Protein AF-M7ZDX4-F1 (afdb_monomer)

pLDDT: mean 80.33, std 18.45, range [33.75, 98.56]

Secondary structure (DSSP, 8-state):
------------HHHHHHHHHHHH---TTB--EEEEEEETTTTEEEEEEPPPSEEHHHHHHHIIIII--PPPHHHHHHHHHHHHHHHHHHHHTTEE-----GGGEEE--SSTTTT-EEE--GGG-EETTPPPPPTTSS------TT--HHHHTT-S---THHHHHHHHHHHHHHHHSS-TT----SSS---HHHHHHHHHHHHHH-HHHHTT--TTSHHHHHHHHHT-SSTTTSPPHHHHHT--

Organism: Triticum urartu (NCBI:txid4572)

Mean predicted aligned error: 9.21 Å

Nearest PDB structures (foldseek):
  5hbj-assembly1_A  TM=8.308E-01  e=1.840E-19  Homo sapiens
  5bnj-assembly1_A  TM=7.826E-01  e=2.170E-19  Homo sapiens
  5hbe-assembly1_A  TM=8.058E-01  e=5.239E-19  Homo sapiens
  7ozy-assembly1_AAA  TM=7.218E-01  e=2.093E-12  Homo sapiens
  8u1f-assembly1_B  TM=7.077E-01  e=4.622E-10  Homo sapiens

Foldseek 3Di:
DDDPPDDPPPQPPVVVVVVVVLCVDDDQQAWHFPDWDADPVVRDIDTDTDDFPFWQLVVLCCCVPPVVHADPPVLLVVLLLLVLVSLVSCQVVQKAQQDDDRRQWGAHPDDPSHRRTHGHDSVVIDRQDDWDDDPPDPPDQDPCLLAALCVLVPPRHDGSLRVLSSSLQSSLCSQQSDRQQDFPPPPDRDRSVRSVVSVVVCVVVPSCVSSVHDCPDQSNVLSVLSNDNPSVSRDHSVRSSVGD

Radius of gyration: 19.81 Å; Cα contacts (8 Å, |Δi|>4): 328; chains: 1; bounding box: 51×42×69 Å

Solvent-accessible surface area (backbone atoms only — not comparable to full-atom values): 14313 Å² total; per-residue (Å²): 136,82,83,88,83,82,77,85,75,80,70,56,70,68,57,56,53,50,53,54,53,42,67,73,49,83,52,90,24,34,62,47,64,74,46,79,48,73,43,79,90,81,70,45,80,45,77,41,58,80,85,54,74,43,28,44,42,58,53,39,47,42,29,53,76,73,65,70,44,77,67,55,66,66,56,52,50,49,54,51,50,42,52,34,51,30,46,32,53,34,49,76,70,47,38,40,52,80,62,56,48,44,75,30,32,30,29,30,41,93,65,96,55,49,74,41,46,24,46,45,73,61,91,71,40,44,61,89,80,72,83,79,81,67,84,73,81,74,82,62,81,62,90,60,57,36,59,29,68,58,63,67,73,64,54,89,76,82,61,64,37,43,43,31,25,12,50,28,33,48,52,42,16,57,61,56,55,43,69,68,35,66,53,79,82,73,90,56,73,79,50,62,67,46,32,49,52,48,52,57,48,37,71,75,70,38,62,43,69,72,54,71,42,58,82,88,34,51,72,40,50,56,40,51,36,22,59,37,84,55,60,89,73,24,44,49,46,64,60,57,72,73,56,112

Sequence (244 aa):
MGDGRGGGSNRPAWLQQYELLLREINHENVVKLVNVHINHADMSLYLAFDYAEHDLYEVIRHHREKLNLSINQYTVKSLLWQLLNGLNYLHSNWIIHRDLKPSNILVMGEGEEHGIIKIADFGLARIYQAPLKPLSDNGVVVTIWYRAPELLLGAKHYTSAVDMWAVGCIFAELLTLKPLFQGVEAKATPNPFQVWAVALSYENTGLHTIVHLPQKGPAFDLLSRMLEYDPRKRITAAQALEHE

Structure (mmCIF, N/CA/C/O backbone):
data_AF-M7ZDX4-F1
#
_entry.id   AF-M7ZDX4-F1
#
loop_
_atom_site.group_PDB
_atom_site.id
_atom_site.type_symbol
_atom_site.label_atom_id
_atom_site.label_alt_id
_atom_site.label_comp_id
_atom_site.label_asym_id
_atom_site.label_entity_id
_atom_site.label_seq_id
_atom_site.pdbx_PDB_ins_code
_atom_site.Cartn_x
_atom_site.Cartn_y
_atom_site.Cartn_z
_atom_site.occupancy
_atom_site.B_iso_or_equiv
_atom_site.auth_seq_id
_atom_site.auth_comp_id
_atom_site.auth_asym_id
_atom_site.auth_atom_id
_atom_site.pdbx_PDB_model_num
ATOM 1 N N . MET A 1 1 ? 32.361 -11.178 -48.426 1.00 38.19 1 MET A N 1
ATOM 2 C CA . MET A 1 1 ? 31.813 -10.198 -47.466 1.00 38.19 1 MET A CA 1
ATOM 3 C C . MET A 1 1 ? 30.541 -10.808 -46.912 1.00 38.19 1 MET A C 1
ATOM 5 O O . MET A 1 1 ? 29.558 -10.878 -47.632 1.00 38.19 1 MET A O 1
ATOM 9 N N . GLY A 1 2 ? 30.637 -11.429 -45.734 1.00 34.88 2 GLY A N 1
ATOM 10 C CA . GLY A 1 2 ? 29.524 -12.140 -45.107 1.00 34.88 2 GLY A CA 1
ATOM 11 C C . GLY A 1 2 ? 28.597 -11.159 -44.401 1.00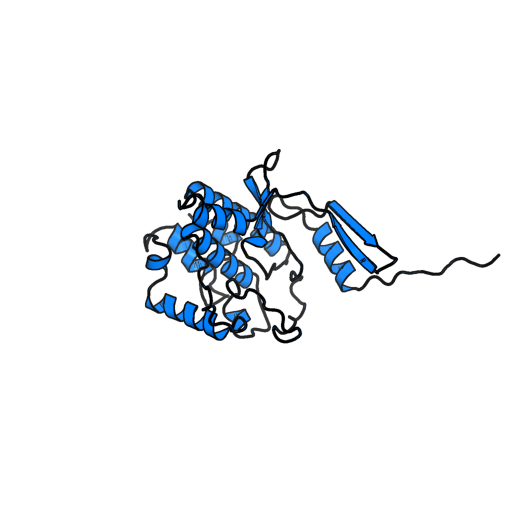 34.88 2 GLY A C 1
ATOM 12 O O . GLY A 1 2 ? 29.059 -10.328 -43.623 1.00 34.88 2 GLY A O 1
ATOM 13 N N . ASP A 1 3 ? 27.315 -11.260 -44.725 1.00 39.69 3 ASP A N 1
ATOM 14 C CA . ASP A 1 3 ? 26.209 -10.480 -44.182 1.00 39.69 3 ASP A CA 1
ATOM 15 C C . ASP A 1 3 ? 26.044 -10.767 -42.676 1.00 39.69 3 ASP A C 1
ATOM 17 O O . ASP A 1 3 ? 25.709 -11.879 -42.268 1.00 39.69 3 ASP A O 1
ATOM 21 N N . GLY A 1 4 ? 26.305 -9.766 -41.836 1.00 36.97 4 GLY A N 1
ATOM 22 C CA . GLY A 1 4 ? 26.198 -9.837 -40.376 1.00 36.97 4 GLY A CA 1
ATOM 23 C C . GLY A 1 4 ? 24.780 -9.578 -39.871 1.00 36.97 4 GLY A C 1
ATOM 24 O O . GLY A 1 4 ? 24.576 -8.694 -39.044 1.00 36.97 4 GLY A O 1
ATOM 25 N N . ARG A 1 5 ? 23.785 -10.325 -40.365 1.00 45.56 5 ARG A N 1
ATOM 26 C CA . ARG A 1 5 ? 22.441 -10.360 -39.766 1.00 45.56 5 ARG A CA 1
ATOM 27 C C . ARG A 1 5 ? 22.301 -11.621 -38.924 1.00 45.56 5 ARG A C 1
ATOM 29 O O . ARG A 1 5 ? 21.915 -12.670 -39.425 1.00 45.56 5 ARG A O 1
ATOM 36 N N . GLY A 1 6 ? 22.604 -11.518 -37.637 1.00 37.72 6 GLY A N 1
ATOM 37 C CA . GLY A 1 6 ? 22.405 -12.615 -36.697 1.00 37.72 6 GLY A CA 1
ATOM 38 C C . GLY A 1 6 ? 22.363 -12.105 -35.268 1.00 37.72 6 GLY A C 1
ATOM 39 O O . GLY A 1 6 ? 23.386 -11.694 -34.738 1.00 37.72 6 GLY A O 1
ATOM 40 N N . GLY A 1 7 ? 21.176 -12.132 -34.659 1.00 33.75 7 GLY A N 1
ATOM 41 C CA . GLY A 1 7 ? 21.008 -11.849 -33.234 1.00 33.75 7 GLY A CA 1
ATOM 42 C C . GLY A 1 7 ? 19.765 -11.041 -32.880 1.00 33.75 7 GLY A C 1
ATOM 43 O O . GLY A 1 7 ? 19.852 -10.123 -32.071 1.00 33.75 7 GLY A O 1
ATOM 44 N N . GLY A 1 8 ? 18.600 -11.355 -33.456 1.00 39.66 8 GLY A N 1
ATOM 45 C CA . GLY A 1 8 ? 17.337 -10.934 -32.850 1.00 39.66 8 GLY A CA 1
ATOM 46 C C . GLY A 1 8 ? 17.212 -11.619 -31.491 1.00 39.66 8 GLY A C 1
ATOM 47 O O . GLY A 1 8 ? 16.779 -12.766 -31.423 1.00 39.66 8 GLY A O 1
ATOM 48 N N . SER A 1 9 ? 17.669 -10.956 -30.425 1.00 50.53 9 SER A N 1
ATOM 49 C CA . SER A 1 9 ? 17.504 -11.452 -29.061 1.00 50.53 9 SER A CA 1
ATOM 50 C C . SER A 1 9 ? 16.006 -11.524 -28.778 1.00 50.53 9 SER A C 1
ATOM 52 O O . SER A 1 9 ? 15.306 -10.513 -28.688 1.00 50.53 9 SER A O 1
ATOM 54 N N . ASN A 1 10 ? 15.476 -12.744 -28.739 1.00 55.31 10 ASN A N 1
ATOM 55 C CA . ASN A 1 10 ? 14.055 -12.956 -28.537 1.00 55.31 10 ASN A CA 1
ATOM 56 C C . ASN A 1 10 ? 13.767 -12.732 -27.046 1.00 55.31 10 ASN A C 1
ATOM 58 O O . ASN A 1 10 ? 13.813 -13.662 -26.243 1.00 55.31 10 ASN A O 1
ATOM 62 N N . ARG A 1 11 ? 13.578 -11.463 -26.657 1.00 60.25 11 ARG A N 1
ATOM 63 C CA . ARG A 1 11 ? 13.231 -11.072 -25.285 1.00 60.25 11 ARG A CA 1
ATOM 64 C C . ARG A 1 11 ? 11.987 -11.862 -24.854 1.00 60.25 11 ARG A C 1
ATOM 66 O O . ARG A 1 11 ? 10.980 -11.781 -25.563 1.00 60.25 11 ARG A O 1
ATOM 73 N N . PRO A 1 12 ? 12.011 -12.586 -23.721 1.00 62.91 12 PRO A N 1
ATOM 74 C CA . PRO A 1 12 ? 10.833 -13.263 -23.190 1.00 62.91 12 PRO A CA 1
ATOM 75 C C . PRO A 1 12 ? 9.615 -12.331 -23.156 1.00 62.91 12 PRO A C 1
ATOM 77 O O . PRO A 1 12 ? 9.717 -11.196 -22.694 1.00 62.91 12 PRO A O 1
ATOM 80 N N . ALA A 1 13 ? 8.459 -12.797 -23.633 1.00 63.72 13 ALA A N 1
ATOM 81 C CA . ALA A 1 13 ? 7.262 -11.958 -23.775 1.00 63.72 13 ALA A CA 1
ATOM 82 C C . ALA A 1 13 ? 6.835 -11.286 -22.454 1.00 63.72 13 ALA A C 1
ATOM 84 O O . ALA A 1 13 ? 6.384 -10.143 -22.450 1.00 63.72 13 ALA A O 1
ATOM 85 N N . TRP A 1 14 ? 7.050 -11.966 -21.322 1.00 63.72 14 TRP A N 1
ATOM 86 C CA . TRP A 1 14 ? 6.759 -11.423 -19.996 1.00 63.72 14 TRP A CA 1
ATOM 87 C C . TRP A 1 14 ? 7.658 -10.233 -19.620 1.00 63.72 14 TRP A C 1
ATOM 89 O O . TRP A 1 14 ? 7.181 -9.318 -18.957 1.00 63.72 14 TRP A O 1
ATOM 99 N N . LEU A 1 15 ? 8.921 -10.213 -20.070 1.00 64.69 15 LEU A N 1
ATOM 100 C CA . LEU A 1 15 ? 9.849 -9.100 -19.838 1.00 64.69 15 LEU A CA 1
ATOM 101 C C . LEU A 1 15 ? 9.434 -7.863 -20.629 1.00 64.69 15 LEU A C 1
ATOM 103 O O . LEU A 1 15 ? 9.420 -6.767 -20.081 1.00 64.69 15 LEU A O 1
ATOM 107 N N . GLN A 1 16 ? 9.041 -8.048 -21.892 1.00 63.88 16 GLN A N 1
ATOM 108 C CA . GLN A 1 16 ? 8.554 -6.947 -22.728 1.00 63.88 16 GLN A CA 1
ATOM 109 C C . GLN A 1 16 ? 7.277 -6.336 -22.141 1.00 63.88 16 GLN A C 1
ATOM 111 O O . GLN A 1 16 ? 7.150 -5.119 -22.065 1.00 63.88 16 GLN A O 1
ATOM 116 N N . GLN A 1 17 ? 6.346 -7.174 -21.679 1.00 65.31 17 GLN A N 1
ATOM 117 C CA . GLN A 1 17 ? 5.101 -6.700 -21.078 1.00 65.31 17 GLN A CA 1
ATOM 118 C C . GLN A 1 17 ? 5.339 -5.952 -19.758 1.00 65.31 17 GLN A C 1
ATOM 120 O O . GLN A 1 17 ? 4.659 -4.966 -19.487 1.00 65.31 17 GLN A O 1
ATOM 125 N N . TYR A 1 18 ? 6.304 -6.401 -18.953 1.00 67.44 18 TYR A N 1
ATOM 126 C CA . TYR A 1 18 ? 6.670 -5.747 -17.700 1.00 67.44 18 TYR A CA 1
ATOM 127 C C . TYR A 1 18 ? 7.354 -4.390 -17.925 1.00 67.44 18 TYR A C 1
ATOM 129 O O . TYR A 1 18 ? 6.988 -3.403 -17.294 1.00 67.44 18 TYR A O 1
ATOM 137 N N . GLU A 1 19 ? 8.289 -4.320 -18.878 1.00 68.38 19 GLU A N 1
ATOM 138 C CA . GLU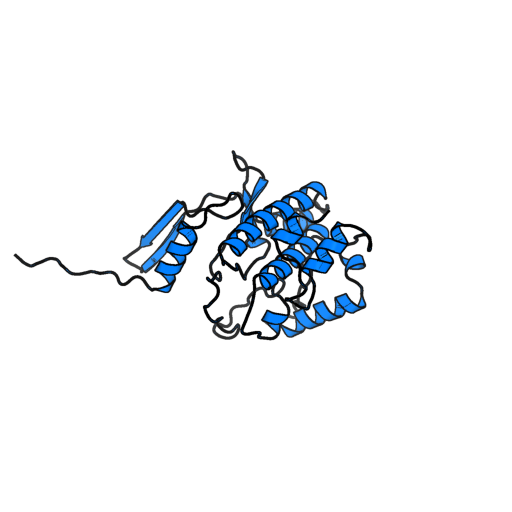 A 1 19 ? 8.941 -3.074 -19.299 1.00 68.38 19 GLU A CA 1
ATOM 139 C C . GLU A 1 19 ? 7.922 -2.052 -19.828 1.00 68.38 19 GLU A C 1
ATOM 141 O O . GLU A 1 19 ? 7.965 -0.888 -19.437 1.00 68.38 19 GLU A O 1
ATOM 146 N N . LEU A 1 20 ? 6.988 -2.482 -20.684 1.00 67.50 20 LEU A N 1
ATOM 147 C CA . LEU A 1 20 ? 5.946 -1.606 -21.230 1.00 67.50 20 LEU A CA 1
ATOM 148 C C . LEU A 1 20 ? 5.007 -1.086 -20.138 1.00 67.50 20 LEU A C 1
ATOM 150 O O . LEU A 1 20 ? 4.717 0.103 -20.117 1.00 67.50 20 LEU A O 1
ATOM 154 N N . LEU A 1 21 ? 4.584 -1.944 -19.204 1.00 72.12 21 LEU A N 1
ATOM 155 C CA . LEU A 1 21 ? 3.742 -1.529 -18.080 1.00 72.12 21 LEU A CA 1
ATOM 156 C C . LEU A 1 21 ? 4.417 -0.419 -17.264 1.00 72.12 21 LEU A C 1
ATOM 158 O O . LEU A 1 21 ? 3.812 0.616 -17.011 1.00 72.12 21 LEU A O 1
ATOM 162 N N . LEU A 1 22 ? 5.677 -0.625 -16.879 1.00 72.75 22 LEU A N 1
ATOM 163 C CA . LEU A 1 22 ? 6.411 0.321 -16.040 1.00 72.75 22 LEU A CA 1
ATOM 164 C C . LEU A 1 22 ? 6.765 1.632 -16.755 1.00 72.75 22 LEU A C 1
ATOM 166 O O . LEU A 1 22 ? 6.973 2.638 -16.085 1.00 72.75 22 LEU A O 1
ATOM 170 N N . ARG A 1 23 ? 6.843 1.639 -18.091 1.00 75.56 23 ARG A N 1
ATOM 171 C CA . ARG A 1 23 ? 7.096 2.858 -18.877 1.00 75.56 23 ARG A CA 1
ATOM 172 C C . ARG A 1 23 ? 5.876 3.763 -19.020 1.00 75.56 23 ARG A C 1
ATOM 174 O O . ARG A 1 23 ? 6.049 4.971 -19.133 1.00 75.56 23 ARG A O 1
ATOM 181 N N . GLU A 1 24 ? 4.677 3.192 -19.027 1.00 79.44 24 GLU A N 1
ATOM 182 C CA . GLU A 1 24 ? 3.423 3.946 -19.171 1.00 79.44 24 GLU A CA 1
ATOM 183 C C . GLU A 1 24 ? 2.910 4.498 -17.826 1.00 79.44 24 GLU A C 1
ATOM 185 O O . GLU A 1 24 ? 2.087 5.412 -17.792 1.00 79.44 24 GLU A O 1
ATOM 190 N N . ILE A 1 25 ? 3.409 3.968 -16.705 1.00 85.62 25 ILE A N 1
ATOM 191 C CA . ILE A 1 25 ? 3.077 4.436 -15.357 1.00 85.62 25 ILE A CA 1
ATOM 192 C C . ILE A 1 25 ? 3.848 5.722 -15.045 1.00 85.62 25 ILE A C 1
ATOM 194 O O . ILE A 1 25 ? 5.078 5.753 -15.045 1.00 85.62 25 ILE A O 1
ATOM 198 N N . ASN A 1 26 ? 3.117 6.780 -14.703 1.00 90.88 26 ASN A N 1
ATOM 199 C CA . ASN A 1 26 ? 3.687 8.041 -14.243 1.00 90.88 26 ASN A CA 1
ATOM 200 C C . ASN A 1 26 ? 2.750 8.708 -13.230 1.00 90.88 26 ASN A C 1
ATOM 202 O O . ASN A 1 26 ? 1.739 9.302 -13.605 1.00 90.88 26 ASN A O 1
ATOM 206 N N . HIS A 1 27 ? 3.090 8.595 -11.948 1.00 95.69 27 HIS A N 1
ATOM 207 C CA . HIS A 1 27 ? 2.320 9.150 -10.839 1.00 95.69 27 HIS A CA 1
ATOM 208 C C . HIS A 1 27 ? 3.237 9.400 -9.635 1.00 95.69 27 HIS A C 1
ATOM 210 O O . HIS A 1 27 ? 4.156 8.620 -9.404 1.00 95.69 27 HIS A O 1
ATOM 216 N N . GLU A 1 28 ? 2.983 10.448 -8.846 1.00 96.44 28 GLU A N 1
ATOM 217 C CA . GLU A 1 28 ? 3.837 10.829 -7.704 1.00 96.44 28 GLU A CA 1
ATOM 218 C C . GLU A 1 28 ? 3.989 9.695 -6.673 1.00 96.44 28 GLU A C 1
ATOM 220 O O . GLU A 1 28 ? 5.090 9.434 -6.185 1.00 96.44 28 GLU A O 1
ATOM 225 N N . ASN A 1 29 ? 2.893 8.963 -6.426 1.00 97.75 29 ASN A N 1
ATOM 226 C CA . ASN A 1 29 ? 2.828 7.861 -5.463 1.00 97.75 29 ASN A CA 1
ATOM 227 C C . ASN A 1 29 ? 3.088 6.466 -6.050 1.00 97.75 29 ASN A C 1
ATOM 229 O O . ASN A 1 29 ? 2.719 5.459 -5.445 1.00 97.75 29 ASN A O 1
ATOM 233 N N . VAL A 1 30 ? 3.693 6.373 -7.233 1.00 95.62 30 VAL A N 1
ATOM 234 C CA . VAL A 1 30 ? 4.075 5.095 -7.847 1.00 95.62 30 VAL A CA 1
ATOM 235 C C . VAL A 1 30 ? 5.529 5.173 -8.301 1.00 95.62 30 VAL A C 1
ATOM 237 O O . VAL A 1 30 ? 5.958 6.206 -8.809 1.00 95.62 30 VAL A O 1
ATOM 240 N N . VAL A 1 31 ? 6.310 4.103 -8.109 1.00 92.69 31 VAL A N 1
ATOM 241 C CA . VAL A 1 31 ?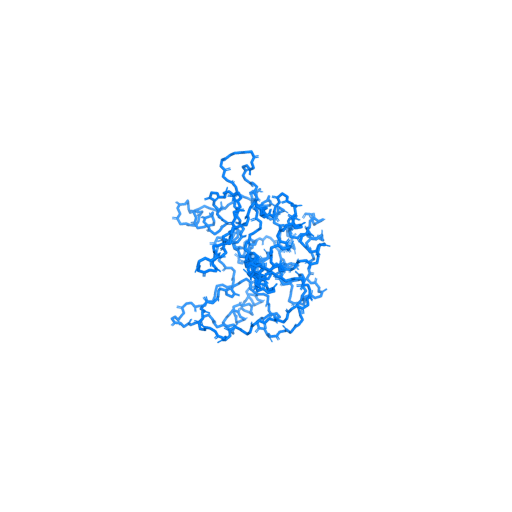 7.714 4.114 -8.548 1.00 92.69 31 VAL A CA 1
ATOM 242 C C . VAL A 1 31 ? 7.819 4.342 -10.051 1.00 92.69 31 VAL A C 1
ATOM 244 O O . VAL A 1 31 ? 7.102 3.735 -10.848 1.00 92.69 31 VAL A O 1
ATOM 247 N N . LYS A 1 32 ? 8.753 5.210 -10.435 1.00 89.38 32 LYS A N 1
ATOM 248 C CA . LYS A 1 32 ? 9.021 5.544 -11.826 1.00 89.38 32 LYS A CA 1
ATOM 249 C C . LYS A 1 32 ? 10.246 4.788 -12.309 1.00 89.38 32 LYS A C 1
ATOM 251 O O . LYS A 1 32 ? 11.320 4.883 -11.719 1.00 89.38 32 LYS A O 1
ATOM 256 N N . LEU A 1 33 ? 10.088 4.039 -13.394 1.00 88.19 33 LEU A N 1
ATOM 257 C CA . LEU A 1 33 ? 11.211 3.369 -14.032 1.00 88.19 33 LEU A CA 1
ATOM 258 C C . LEU A 1 33 ? 12.083 4.406 -14.747 1.00 88.19 33 LEU A C 1
ATOM 260 O O . LEU A 1 33 ? 11.652 5.029 -15.716 1.00 88.19 33 LEU A O 1
ATOM 264 N N . VAL A 1 34 ? 13.316 4.567 -14.278 1.00 88.31 34 VAL A N 1
ATOM 265 C CA . VAL A 1 34 ? 14.295 5.498 -14.853 1.00 88.31 34 VAL A CA 1
ATOM 266 C C . VAL A 1 34 ? 15.008 4.853 -16.035 1.00 88.31 34 VAL A C 1
ATOM 268 O O . VAL A 1 34 ? 15.181 5.476 -17.081 1.00 88.31 34 VAL A O 1
ATOM 271 N N . ASN A 1 35 ? 15.434 3.597 -15.885 1.00 85.81 35 ASN A N 1
ATOM 272 C CA . ASN A 1 35 ? 16.175 2.897 -16.928 1.00 85.81 35 ASN A CA 1
ATOM 273 C C . ASN A 1 35 ? 16.013 1.375 -16.836 1.00 85.81 35 ASN A C 1
ATOM 275 O O . ASN A 1 35 ? 15.742 0.823 -15.770 1.00 85.81 35 ASN A O 1
ATOM 279 N N . VAL A 1 36 ? 16.226 0.695 -17.961 1.00 84.81 36 VAL A N 1
ATOM 280 C CA . VAL A 1 36 ? 16.239 -0.765 -18.066 1.00 84.81 36 VAL A CA 1
ATOM 281 C C . VAL A 1 36 ? 17.536 -1.185 -18.732 1.00 84.81 36 VAL A C 1
ATOM 283 O O . VAL A 1 36 ? 17.856 -0.723 -19.826 1.00 84.81 36 VAL A O 1
ATOM 286 N N . HIS A 1 37 ? 18.266 -2.090 -18.094 1.00 84.00 37 HIS A N 1
ATOM 287 C CA . HIS A 1 37 ? 19.475 -2.672 -18.654 1.00 84.00 37 HIS A CA 1
ATOM 288 C C . HIS A 1 37 ? 19.336 -4.190 -18.726 1.00 84.00 37 HIS A C 1
ATOM 290 O O . HIS A 1 37 ? 18.931 -4.836 -17.762 1.00 84.00 37 HIS A O 1
ATOM 296 N N . ILE A 1 38 ? 19.667 -4.761 -19.881 1.00 82.31 38 ILE A N 1
ATOM 297 C CA . ILE A 1 38 ? 19.671 -6.207 -20.090 1.00 82.31 38 ILE A CA 1
ATOM 298 C C . ILE A 1 38 ? 21.119 -6.624 -20.295 1.00 82.31 38 ILE A C 1
ATOM 300 O O . ILE A 1 38 ? 21.757 -6.209 -21.264 1.00 82.31 38 ILE A O 1
ATOM 304 N N . ASN A 1 39 ? 21.626 -7.461 -19.397 1.00 83.81 39 ASN A N 1
ATOM 305 C CA . ASN A 1 39 ? 22.912 -8.099 -19.599 1.00 83.81 39 ASN A CA 1
ATOM 306 C C . ASN A 1 39 ? 22.715 -9.297 -20.533 1.00 83.81 39 ASN A C 1
ATOM 308 O O . ASN A 1 39 ? 22.112 -10.303 -20.175 1.00 83.81 39 ASN A O 1
ATOM 312 N N . HIS A 1 40 ? 23.206 -9.188 -21.765 1.00 82.06 40 HIS A N 1
ATOM 313 C CA . HIS A 1 40 ? 23.059 -10.245 -22.767 1.00 82.06 40 HIS A CA 1
ATOM 314 C C . HIS A 1 40 ? 23.958 -11.464 -22.519 1.00 82.06 40 HIS A C 1
ATOM 316 O O . HIS A 1 40 ? 23.737 -12.501 -23.141 1.00 82.06 40 HIS A O 1
ATOM 322 N N . ALA A 1 41 ? 24.961 -11.360 -21.640 1.00 85.69 41 ALA A N 1
ATOM 323 C CA . ALA A 1 41 ? 25.867 -12.468 -21.348 1.00 85.69 41 ALA A CA 1
ATOM 324 C C . ALA A 1 41 ? 25.208 -13.549 -20.476 1.00 85.69 41 ALA A C 1
ATOM 326 O O . ALA A 1 41 ? 25.445 -14.736 -20.684 1.00 85.69 41 ALA A O 1
ATOM 327 N N . ASP A 1 42 ? 24.368 -13.143 -19.525 1.00 85.88 42 ASP A N 1
ATOM 328 C CA . ASP A 1 42 ? 23.666 -14.021 -18.580 1.00 85.88 42 ASP A CA 1
ATOM 329 C C . ASP A 1 42 ? 22.131 -13.895 -18.666 1.00 85.88 42 ASP A C 1
ATOM 331 O O . ASP A 1 42 ? 21.411 -14.589 -17.952 1.00 85.88 42 ASP A O 1
ATOM 335 N N . MET A 1 43 ? 21.628 -13.042 -19.567 1.00 78.00 43 MET A N 1
ATOM 336 C CA . MET A 1 43 ? 20.210 -12.704 -19.735 1.00 78.00 43 MET A CA 1
ATOM 337 C C . MET A 1 43 ? 19.563 -12.090 -18.478 1.00 78.00 43 MET A C 1
ATOM 339 O O . MET A 1 43 ? 18.345 -12.188 -18.303 1.00 78.00 43 MET A O 1
ATOM 343 N N . SER A 1 44 ? 20.350 -11.421 -17.628 1.00 77.56 44 SER A N 1
ATOM 344 C CA . SER A 1 44 ? 19.863 -10.719 -16.434 1.00 77.56 44 SER A CA 1
ATOM 345 C C . SER A 1 44 ? 19.194 -9.382 -16.779 1.00 77.56 44 SER A C 1
ATOM 347 O O . SER A 1 44 ? 19.687 -8.612 -17.608 1.00 77.56 44 SER A O 1
ATOM 349 N N . LEU A 1 45 ? 18.074 -9.083 -16.110 1.00 76.00 45 LEU A N 1
ATOM 350 C CA . LEU A 1 45 ? 17.355 -7.808 -16.201 1.00 76.00 45 LEU A CA 1
ATOM 351 C C . LEU A 1 45 ? 17.671 -6.936 -14.984 1.00 76.00 45 LEU A C 1
ATOM 353 O O . LEU A 1 45 ? 17.452 -7.354 -13.849 1.00 76.00 45 LEU A O 1
ATOM 357 N N . TYR A 1 46 ? 18.079 -5.699 -15.236 1.00 82.62 46 TYR A N 1
ATOM 358 C CA . TYR A 1 46 ? 18.282 -4.669 -14.227 1.00 82.62 46 TYR A CA 1
ATOM 359 C C . TYR A 1 46 ? 17.323 -3.511 -14.476 1.00 82.62 46 TYR A C 1
ATOM 361 O O . TYR A 1 46 ? 17.175 -3.035 -15.604 1.00 82.62 46 TYR A O 1
ATOM 369 N N . LEU A 1 47 ? 16.679 -3.056 -13.409 1.00 84.56 47 LEU A N 1
ATOM 370 C CA . LEU A 1 47 ? 15.713 -1.967 -13.427 1.00 84.56 47 LEU A CA 1
ATOM 371 C C . LEU A 1 47 ? 16.226 -0.878 -12.496 1.00 84.56 47 LEU A C 1
ATOM 373 O O . LEU A 1 47 ? 16.531 -1.155 -11.337 1.00 84.56 47 LEU A O 1
ATOM 377 N N . ALA A 1 48 ? 16.348 0.336 -13.016 1.00 88.81 48 ALA A N 1
ATOM 378 C CA . ALA A 1 48 ? 16.760 1.495 -12.244 1.00 88.81 48 ALA A CA 1
ATOM 379 C C . ALA A 1 48 ? 15.528 2.325 -11.878 1.00 88.81 48 ALA A C 1
ATOM 381 O O . ALA A 1 48 ? 14.735 2.679 -12.752 1.00 88.81 48 ALA A O 1
ATOM 382 N N . PHE A 1 49 ? 15.409 2.644 -10.595 1.00 89.88 49 PHE A N 1
ATOM 383 C CA . PHE A 1 49 ? 14.376 3.494 -10.010 1.00 89.88 49 PHE A CA 1
ATOM 384 C C . PHE A 1 49 ? 15.049 4.565 -9.152 1.00 89.88 49 PHE A C 1
ATOM 386 O O . PHE A 1 49 ? 16.229 4.431 -8.811 1.00 89.88 49 PHE A O 1
ATOM 393 N N . ASP A 1 50 ? 14.293 5.591 -8.776 1.00 90.19 50 ASP A N 1
ATOM 394 C CA . ASP A 1 50 ? 14.728 6.527 -7.744 1.00 90.19 50 ASP A CA 1
ATOM 395 C C . ASP A 1 50 ? 14.888 5.805 -6.398 1.00 90.19 50 ASP A C 1
ATOM 397 O O . ASP A 1 50 ? 14.145 4.874 -6.073 1.00 90.19 50 ASP A O 1
ATOM 401 N N . TYR A 1 51 ? 15.898 6.213 -5.630 1.00 91.75 51 TYR A N 1
ATOM 402 C CA . TYR A 1 51 ? 16.210 5.599 -4.345 1.00 91.75 51 TYR A CA 1
ATOM 403 C C . TYR A 1 51 ? 15.231 6.072 -3.268 1.00 91.75 51 TYR A C 1
ATOM 405 O O . TYR A 1 51 ? 15.113 7.270 -3.017 1.00 91.75 51 TYR A O 1
ATOM 413 N N . ALA A 1 52 ? 14.579 5.123 -2.600 1.00 94.44 52 ALA A N 1
ATOM 414 C CA . ALA A 1 52 ? 13.829 5.370 -1.379 1.00 94.44 52 ALA A CA 1
ATOM 415 C C . ALA A 1 52 ? 14.658 4.922 -0.174 1.00 94.44 52 ALA A C 1
ATOM 417 O O . ALA A 1 52 ? 15.247 3.842 -0.193 1.00 94.44 52 ALA A O 1
ATOM 418 N N . GLU A 1 53 ? 14.705 5.753 0.865 1.00 94.19 53 GLU A N 1
ATOM 419 C CA . GLU A 1 53 ? 15.526 5.491 2.050 1.00 94.19 53 GLU A CA 1
ATOM 420 C C . GLU A 1 53 ? 14.913 4.420 2.952 1.00 94.19 53 GLU A C 1
ATOM 422 O O . GLU A 1 53 ? 15.642 3.673 3.602 1.00 94.19 53 GLU A O 1
ATOM 427 N N . HIS A 1 54 ? 13.581 4.334 2.956 1.00 96.00 54 HIS A N 1
ATOM 428 C CA . HIS A 1 54 ? 12.823 3.438 3.816 1.00 96.00 54 HIS A CA 1
ATOM 429 C C . HIS A 1 54 ? 11.658 2.789 3.069 1.00 96.00 54 HIS A C 1
ATOM 431 O O . HIS A 1 54 ? 11.244 3.225 1.993 1.00 96.00 54 HIS A O 1
ATOM 437 N N . ASP A 1 55 ? 11.062 1.785 3.702 1.00 96.69 55 ASP A N 1
ATOM 438 C CA . ASP A 1 55 ? 9.732 1.279 3.384 1.00 96.69 55 ASP A CA 1
ATOM 439 C C . ASP A 1 55 ? 8.825 1.336 4.627 1.00 96.69 55 ASP A C 1
ATOM 441 O O . ASP A 1 55 ? 9.280 1.563 5.756 1.00 96.69 55 ASP A O 1
ATOM 445 N N . LEU A 1 56 ? 7.513 1.149 4.452 1.00 96.94 56 LEU A N 1
ATOM 446 C CA . LEU A 1 56 ? 6.591 1.184 5.588 1.00 96.94 56 LEU A CA 1
ATOM 447 C C . LEU A 1 56 ? 6.845 0.061 6.598 1.00 96.94 56 LEU A C 1
ATOM 449 O O . LEU A 1 56 ? 6.530 0.243 7.775 1.00 96.94 56 LEU A O 1
ATOM 453 N N . TYR A 1 57 ? 7.407 -1.078 6.184 1.00 95.44 57 TYR A N 1
ATOM 454 C CA . TYR A 1 57 ? 7.748 -2.152 7.115 1.00 95.44 57 TYR A CA 1
ATOM 455 C C . TYR A 1 57 ? 8.828 -1.691 8.103 1.00 95.44 57 TYR A C 1
ATOM 457 O O . TYR A 1 57 ? 8.676 -1.876 9.314 1.00 95.44 57 TYR A O 1
ATOM 465 N N . GLU A 1 58 ? 9.881 -1.034 7.616 1.00 95.88 58 GLU A N 1
ATOM 466 C CA . GLU A 1 58 ? 10.933 -0.449 8.445 1.00 95.88 58 GLU A CA 1
ATOM 467 C C . GLU A 1 58 ? 10.395 0.650 9.367 1.00 95.88 58 GLU A C 1
ATOM 469 O O . GLU A 1 58 ? 10.715 0.654 10.560 1.00 95.88 58 GLU A O 1
ATOM 474 N N . VAL A 1 59 ? 9.519 1.524 8.858 1.00 96.19 59 VAL A N 1
ATOM 475 C CA . VAL A 1 59 ? 8.876 2.586 9.653 1.00 96.19 59 VAL A CA 1
ATOM 476 C C . VAL A 1 59 ? 8.043 1.995 10.797 1.00 96.19 59 VAL A C 1
ATOM 478 O O . VAL A 1 59 ? 8.215 2.380 11.959 1.00 96.19 59 VAL A O 1
ATOM 481 N N . ILE A 1 60 ? 7.178 1.018 10.505 1.00 96.50 60 ILE A N 1
ATOM 482 C CA . ILE A 1 60 ? 6.353 0.329 11.513 1.00 96.50 60 ILE A CA 1
ATOM 483 C C . ILE A 1 60 ? 7.245 -0.365 12.546 1.00 96.50 60 ILE A C 1
ATOM 485 O O . ILE A 1 60 ? 7.030 -0.239 13.757 1.00 96.50 60 ILE A O 1
ATOM 489 N N . ARG A 1 61 ? 8.282 -1.073 12.085 1.00 95.38 61 ARG A N 1
ATOM 490 C CA . ARG A 1 61 ? 9.227 -1.777 12.953 1.00 95.38 61 ARG A CA 1
ATOM 491 C C . ARG A 1 61 ? 9.973 -0.818 13.877 1.00 95.38 61 ARG A C 1
ATOM 493 O O . ARG A 1 61 ? 10.135 -1.129 15.057 1.00 95.38 61 ARG A O 1
ATOM 500 N N . HIS A 1 62 ? 10.401 0.339 13.378 1.00 95.94 62 HIS A N 1
ATOM 501 C CA . HIS A 1 62 ? 11.082 1.354 14.176 1.00 95.94 62 HIS A CA 1
ATOM 502 C C . HIS A 1 62 ? 10.186 1.871 15.311 1.00 95.94 62 HIS A C 1
ATOM 504 O O . HIS A 1 62 ? 10.594 1.881 16.475 1.00 95.94 62 HIS A O 1
ATOM 510 N N . HIS A 1 63 ? 8.932 2.208 15.002 1.00 96.38 63 HIS A N 1
ATOM 511 C CA . HIS A 1 63 ? 7.950 2.620 16.005 1.00 96.38 63 HIS A CA 1
ATOM 512 C C . HIS A 1 63 ? 7.669 1.525 17.044 1.00 96.38 63 HIS A C 1
ATOM 514 O O . HIS A 1 63 ? 7.590 1.814 18.241 1.00 96.38 63 HIS A O 1
ATOM 520 N N . ARG A 1 64 ? 7.589 0.262 16.608 1.00 94.69 64 ARG A N 1
ATOM 521 C CA . ARG A 1 64 ? 7.328 -0.894 17.477 1.00 94.69 64 ARG A CA 1
ATOM 522 C C . ARG A 1 64 ? 8.491 -1.233 18.405 1.00 94.69 64 ARG A C 1
ATOM 524 O O . ARG A 1 64 ? 8.279 -1.477 19.586 1.00 94.69 64 ARG A O 1
ATOM 531 N N . GLU A 1 65 ? 9.702 -1.326 17.862 1.00 94.62 65 GLU A N 1
ATOM 532 C CA . GLU A 1 65 ? 10.852 -1.945 18.540 1.00 94.62 65 GLU A CA 1
ATOM 533 C C . GLU A 1 65 ? 11.837 -0.928 19.119 1.00 94.62 65 GLU A C 1
ATOM 535 O O . GLU A 1 65 ? 12.556 -1.253 20.063 1.00 94.62 65 GLU A O 1
ATOM 540 N N . LYS A 1 66 ? 11.917 0.281 18.547 1.00 94.38 66 LYS A N 1
ATOM 541 C CA . LYS A 1 66 ? 12.892 1.305 18.958 1.00 94.38 66 LYS A CA 1
ATOM 542 C C . LYS A 1 66 ? 12.253 2.417 19.772 1.00 94.38 66 LYS A C 1
ATOM 544 O O . LYS A 1 66 ? 12.758 2.733 20.843 1.00 94.38 66 LYS A O 1
ATOM 549 N N . LEU A 1 67 ? 11.158 2.991 19.277 1.00 93.81 67 LEU A N 1
ATOM 550 C CA . LEU A 1 67 ? 10.482 4.100 19.958 1.00 93.81 67 LEU A CA 1
ATOM 551 C C . LEU A 1 67 ? 9.477 3.621 21.006 1.00 93.81 67 LEU A C 1
ATOM 553 O O . LEU A 1 67 ? 9.240 4.327 21.982 1.00 93.81 67 LEU A O 1
ATOM 557 N N . ASN A 1 68 ? 8.889 2.438 20.795 1.00 92.44 68 ASN A N 1
ATOM 558 C CA . ASN A 1 68 ? 7.751 1.938 21.565 1.00 92.44 68 ASN A CA 1
ATOM 559 C C . ASN A 1 68 ? 6.622 2.987 21.655 1.00 92.44 68 ASN A C 1
ATOM 561 O O . ASN A 1 68 ? 6.062 3.248 22.720 1.00 92.44 68 ASN A O 1
ATOM 565 N N . LEU A 1 69 ? 6.335 3.629 20.519 1.00 93.69 69 LEU A N 1
ATOM 566 C CA . LEU A 1 69 ? 5.392 4.738 20.401 1.00 93.69 69 LEU A CA 1
ATOM 567 C C . LEU A 1 69 ? 4.576 4.582 19.119 1.00 93.69 69 LEU A C 1
ATOM 569 O O . LEU A 1 69 ? 5.142 4.340 18.054 1.00 93.69 69 LEU A O 1
ATOM 573 N N . SER A 1 70 ? 3.259 4.770 19.205 1.00 93.62 70 SER A N 1
ATOM 574 C CA . SER A 1 70 ? 2.373 4.774 18.036 1.00 93.62 70 SER A CA 1
ATOM 575 C C . SER A 1 70 ? 2.765 5.855 17.024 1.00 93.62 70 SER A C 1
ATOM 577 O O . SER A 1 70 ? 3.261 6.922 17.389 1.00 93.62 70 SER A O 1
ATOM 579 N N . ILE A 1 71 ? 2.509 5.597 15.742 1.00 95.31 71 ILE A N 1
ATOM 580 C CA . 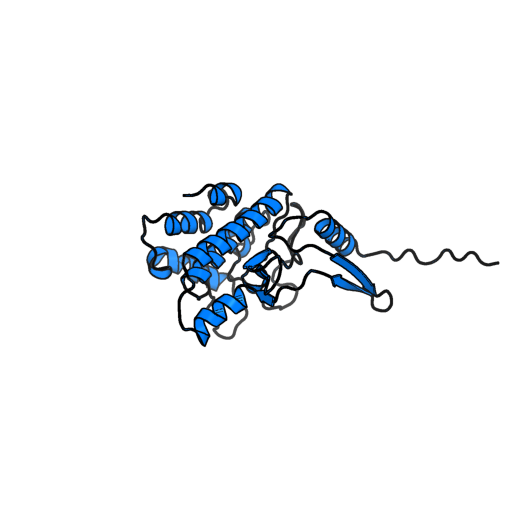ILE A 1 71 ? 2.669 6.608 14.691 1.00 95.31 71 ILE A CA 1
ATOM 581 C C . ILE A 1 71 ? 1.616 7.706 14.910 1.00 95.31 71 ILE A C 1
ATOM 583 O O . ILE A 1 71 ? 0.471 7.427 15.274 1.00 95.31 71 ILE A O 1
ATOM 587 N N . ASN A 1 72 ? 1.998 8.968 14.696 1.00 95.31 72 ASN A N 1
ATOM 588 C CA . ASN A 1 72 ? 1.069 10.094 14.774 1.00 95.31 72 ASN A CA 1
ATOM 589 C C . ASN A 1 72 ? -0.108 9.878 13.804 1.00 95.31 72 ASN A C 1
ATOM 591 O O . ASN A 1 72 ? 0.098 9.580 12.629 1.00 95.31 72 ASN A O 1
ATOM 595 N N . GLN A 1 73 ? -1.341 10.081 14.275 1.00 93.25 73 GLN A N 1
ATOM 596 C CA . GLN A 1 73 ? -2.554 9.921 13.468 1.00 93.25 73 GLN A CA 1
ATOM 597 C C . GLN A 1 73 ? -2.548 10.772 12.192 1.00 93.25 73 GLN A C 1
ATOM 599 O O . GLN A 1 73 ? -3.036 10.314 11.162 1.00 93.25 73 GLN A O 1
ATOM 604 N N . TYR A 1 74 ? -1.966 11.976 12.230 1.00 95.56 74 TYR A N 1
ATOM 605 C CA . TYR A 1 74 ? -1.808 12.804 11.032 1.00 95.56 74 TYR A CA 1
ATOM 606 C C . TYR A 1 74 ? -0.917 12.117 9.989 1.00 95.56 74 TYR A C 1
ATOM 608 O O . TYR A 1 74 ? -1.269 12.051 8.814 1.00 95.56 74 TYR A O 1
ATOM 616 N N . THR A 1 75 ? 0.204 11.544 10.432 1.00 96.44 75 THR A N 1
ATOM 617 C CA . THR A 1 75 ? 1.115 10.779 9.576 1.00 96.44 75 THR A CA 1
ATOM 618 C C . THR A 1 75 ? 0.418 9.542 9.020 1.00 96.44 75 THR A C 1
ATOM 620 O O . THR A 1 75 ? 0.465 9.330 7.816 1.00 96.44 75 THR A O 1
ATOM 623 N N . VAL A 1 76 ? -0.310 8.776 9.843 1.00 96.75 76 VAL A N 1
ATOM 624 C CA . VAL A 1 76 ? -1.093 7.622 9.361 1.00 96.75 76 VAL A CA 1
ATOM 625 C C . VAL A 1 76 ? -2.104 8.048 8.291 1.00 96.75 76 VAL A C 1
ATOM 627 O O . VAL A 1 76 ? -2.175 7.410 7.242 1.00 96.75 76 VAL A O 1
ATOM 630 N N . LYS A 1 77 ? -2.846 9.144 8.512 1.00 96.12 77 LYS A N 1
ATOM 631 C CA . LYS A 1 77 ? -3.814 9.671 7.536 1.00 96.12 77 LYS A CA 1
ATOM 632 C C . LYS A 1 77 ? -3.129 10.091 6.232 1.00 96.12 77 LYS A C 1
ATOM 634 O O . LYS A 1 77 ? -3.633 9.763 5.164 1.00 96.12 77 LYS A O 1
ATOM 639 N N . SER A 1 78 ? -1.980 10.766 6.309 1.00 97.81 78 SER A N 1
ATOM 640 C CA . SER A 1 78 ? -1.204 11.172 5.130 1.00 97.81 78 SER A CA 1
ATOM 641 C C . SER A 1 78 ? -0.685 9.968 4.337 1.00 97.81 78 SER A C 1
ATOM 643 O O . SER A 1 78 ? -0.904 9.901 3.130 1.00 97.81 78 SER A O 1
ATOM 645 N N . LEU A 1 79 ? -0.072 8.986 5.009 1.00 98.12 79 LEU A N 1
ATOM 646 C CA . LEU A 1 79 ? 0.429 7.762 4.374 1.00 98.12 79 LEU A CA 1
ATOM 647 C C . LEU A 1 79 ? -0.704 6.987 3.687 1.00 98.12 79 LEU A C 1
ATOM 649 O O . LEU A 1 79 ? -0.556 6.560 2.543 1.00 98.12 79 LEU A O 1
ATOM 653 N N . LEU A 1 80 ? -1.850 6.843 4.362 1.00 98.12 80 LEU A N 1
ATOM 654 C CA . LEU A 1 80 ? -3.022 6.169 3.806 1.00 98.12 80 LEU A CA 1
ATOM 655 C C . LEU A 1 80 ? -3.578 6.909 2.586 1.00 98.12 80 LEU A C 1
ATOM 657 O O . LEU A 1 80 ? -3.877 6.276 1.577 1.00 98.12 80 LEU A O 1
ATOM 661 N N . TRP A 1 81 ? -3.700 8.236 2.660 1.00 98.31 81 TRP A N 1
ATOM 662 C CA . TRP A 1 81 ? -4.203 9.043 1.549 1.00 98.31 81 TRP A CA 1
ATOM 663 C C . TRP A 1 81 ? -3.304 8.923 0.315 1.00 98.31 81 TRP A C 1
ATOM 665 O O . TRP A 1 81 ? -3.798 8.651 -0.775 1.00 98.31 81 TRP A O 1
ATOM 675 N N . GLN A 1 82 ? -1.983 9.037 0.485 1.00 98.56 82 GLN A N 1
ATOM 676 C CA . GLN A 1 82 ? -1.023 8.900 -0.614 1.00 98.56 82 GLN A CA 1
ATOM 677 C C . GLN A 1 82 ? -1.037 7.489 -1.231 1.00 98.56 82 GLN A C 1
ATOM 679 O O . GLN A 1 82 ? -0.990 7.336 -2.454 1.00 98.56 82 GLN A O 1
ATOM 684 N N . LEU A 1 83 ? -1.164 6.449 -0.398 1.00 98.50 83 LEU A N 1
ATOM 685 C CA . LEU A 1 83 ? -1.332 5.069 -0.858 1.00 98.50 83 LEU A CA 1
ATOM 686 C C . LEU A 1 83 ? -2.606 4.906 -1.696 1.00 98.50 83 LEU A C 1
ATOM 688 O O . LEU A 1 83 ? -2.562 4.328 -2.781 1.00 98.50 83 LEU A O 1
ATOM 692 N N . LEU A 1 84 ? -3.731 5.447 -1.227 1.00 98.56 84 LEU A N 1
ATOM 693 C CA . LEU A 1 84 ? -4.991 5.423 -1.967 1.00 98.56 84 LEU A CA 1
ATOM 694 C C . LEU A 1 84 ? -4.917 6.232 -3.267 1.00 98.56 84 LEU A C 1
ATOM 696 O O . LEU A 1 84 ? -5.472 5.793 -4.270 1.00 98.56 84 LEU A O 1
ATOM 700 N N . ASN A 1 85 ? -4.207 7.362 -3.277 1.00 98.50 85 ASN A N 1
ATOM 701 C CA . ASN A 1 85 ? -4.012 8.202 -4.458 1.00 98.50 85 ASN A CA 1
ATOM 702 C C . ASN A 1 85 ? -3.256 7.443 -5.561 1.00 98.50 85 ASN A C 1
ATOM 704 O O . ASN A 1 85 ? -3.758 7.287 -6.677 1.00 98.50 85 ASN A O 1
ATOM 708 N N . GLY A 1 86 ? -2.102 6.857 -5.222 1.00 97.81 86 GLY A N 1
ATOM 709 C CA . GLY A 1 86 ? -1.346 6.003 -6.143 1.00 97.81 86 GLY A CA 1
ATOM 710 C C . GLY A 1 86 ? -2.139 4.785 -6.612 1.00 97.81 86 GLY A C 1
ATOM 711 O O . GLY A 1 86 ? -2.115 4.434 -7.793 1.00 97.81 86 GLY A O 1
ATOM 712 N N . LEU A 1 87 ? -2.899 4.160 -5.712 1.00 97.25 87 LEU A N 1
ATOM 713 C CA . LEU A 1 87 ? -3.693 2.986 -6.050 1.00 97.25 87 LEU A CA 1
ATOM 714 C C . LEU A 1 87 ? -4.884 3.324 -6.957 1.00 97.25 87 LEU A C 1
ATOM 716 O O . LEU A 1 87 ? -5.170 2.578 -7.892 1.00 97.25 87 LEU A O 1
ATOM 720 N N . ASN A 1 88 ? -5.539 4.463 -6.739 1.00 97.81 88 ASN A N 1
ATOM 721 C CA . ASN A 1 88 ? -6.605 4.956 -7.604 1.00 97.81 88 ASN A CA 1
ATOM 722 C C . ASN A 1 88 ? -6.098 5.205 -9.030 1.00 97.81 88 ASN A C 1
ATOM 724 O O . ASN A 1 88 ? -6.759 4.819 -9.999 1.00 97.81 88 ASN A O 1
ATOM 728 N N . TYR A 1 89 ? -4.898 5.778 -9.166 1.00 96.69 89 TYR A N 1
ATOM 729 C CA . TYR A 1 89 ? -4.232 5.919 -10.459 1.00 96.69 89 TYR A CA 1
ATOM 730 C C . TYR A 1 89 ? -3.999 4.556 -11.130 1.00 96.69 89 TYR A C 1
ATOM 732 O O . TYR A 1 89 ? -4.364 4.375 -12.294 1.00 96.69 89 TYR A O 1
ATOM 740 N N . LEU A 1 90 ? -3.452 3.572 -10.408 1.00 93.69 90 LEU A N 1
ATOM 741 C CA . LEU A 1 90 ? -3.231 2.223 -10.946 1.00 93.69 90 LEU A CA 1
ATOM 742 C C . LEU A 1 90 ? -4.545 1.569 -11.396 1.00 93.69 90 LEU A C 1
ATOM 744 O O . LEU A 1 90 ? -4.643 1.064 -12.516 1.00 93.69 90 LEU A O 1
ATOM 748 N N . HIS A 1 91 ? -5.578 1.625 -10.554 1.00 94.19 91 HIS A N 1
ATOM 749 C CA . HIS A 1 91 ? -6.885 1.029 -10.834 1.00 94.19 91 HIS A CA 1
ATOM 750 C C . HIS A 1 91 ? -7.577 1.687 -12.031 1.00 94.19 91 HIS A C 1
ATOM 752 O O . HIS A 1 91 ? -8.150 0.975 -12.857 1.00 94.19 91 HIS A O 1
ATOM 758 N N . SER A 1 92 ? -7.461 3.009 -12.177 1.00 93.44 92 SER A N 1
ATOM 759 C CA . SER A 1 92 ? -7.986 3.760 -13.330 1.00 93.44 92 SER A CA 1
ATOM 760 C C . SER A 1 92 ? -7.291 3.386 -14.644 1.00 93.44 92 SER A C 1
ATOM 762 O O . SER A 1 92 ? -7.903 3.436 -15.709 1.00 93.44 92 SER A O 1
ATOM 764 N N . ASN A 1 93 ? -6.034 2.945 -14.565 1.00 89.94 93 ASN A N 1
ATOM 765 C CA . ASN A 1 93 ? -5.255 2.432 -15.693 1.00 89.94 93 ASN A CA 1
ATOM 766 C C . ASN A 1 93 ? -5.358 0.905 -15.857 1.00 89.94 93 ASN A C 1
ATOM 768 O O . ASN A 1 93 ? -4.574 0.308 -16.592 1.00 89.94 93 ASN A O 1
ATOM 772 N N . TRP A 1 94 ? -6.339 0.255 -15.215 1.00 87.19 94 TRP A N 1
ATOM 773 C CA . TRP A 1 94 ? -6.572 -1.193 -15.311 1.00 87.19 94 TRP A CA 1
ATOM 774 C C . TRP A 1 94 ? -5.390 -2.041 -14.810 1.00 87.19 94 TRP A C 1
ATOM 776 O O . TRP A 1 94 ? -5.150 -3.157 -15.287 1.00 87.19 94 TRP A O 1
ATOM 786 N N . ILE A 1 95 ? -4.660 -1.528 -13.821 1.00 86.62 95 ILE A N 1
ATOM 787 C CA . ILE A 1 95 ? -3.529 -2.199 -13.181 1.00 86.62 95 ILE A CA 1
ATOM 788 C C . ILE A 1 95 ? -3.954 -2.614 -11.775 1.00 86.62 95 ILE A C 1
ATOM 790 O O . ILE A 1 95 ? -4.308 -1.774 -10.957 1.00 86.62 95 ILE A O 1
ATOM 794 N N . ILE A 1 96 ? -3.911 -3.917 -11.489 1.00 87.31 96 ILE A N 1
ATOM 795 C CA . ILE A 1 96 ? -4.097 -4.459 -10.134 1.00 87.31 96 ILE A CA 1
ATOM 796 C C . ILE A 1 96 ? -2.723 -4.866 -9.608 1.00 87.31 96 ILE A C 1
ATOM 798 O O . ILE A 1 96 ? -2.010 -5.616 -10.289 1.00 87.31 96 ILE A O 1
ATOM 802 N N . HIS A 1 97 ? -2.375 -4.413 -8.406 1.00 88.88 97 HIS A N 1
ATOM 803 C CA . HIS A 1 97 ? -1.062 -4.644 -7.809 1.00 88.88 97 HIS A CA 1
ATOM 804 C C . HIS A 1 97 ? -0.882 -6.090 -7.316 1.00 88.88 97 HIS A C 1
ATOM 806 O O . HIS A 1 97 ? 0.097 -6.751 -7.657 1.00 88.88 97 HIS A O 1
ATOM 812 N N . ARG A 1 98 ? -1.861 -6.615 -6.565 1.00 85.69 98 ARG A N 1
ATOM 813 C CA . ARG A 1 98 ? -1.984 -7.989 -6.022 1.00 85.69 98 ARG A CA 1
ATOM 814 C C . ARG A 1 98 ? -1.002 -8.413 -4.935 1.00 85.69 98 ARG A C 1
ATOM 816 O O . ARG A 1 98 ? -1.236 -9.447 -4.313 1.00 85.69 98 ARG A O 1
ATOM 823 N N . ASP A 1 99 ? 0.058 -7.650 -4.704 1.00 85.31 99 ASP A N 1
ATOM 824 C CA . ASP A 1 99 ? 1.026 -7.919 -3.630 1.00 85.31 99 ASP A CA 1
ATOM 825 C C . ASP A 1 99 ? 1.317 -6.673 -2.787 1.00 85.31 99 ASP A C 1
ATOM 827 O O . ASP A 1 99 ? 2.463 -6.356 -2.485 1.00 85.31 99 ASP A O 1
ATOM 831 N N . LEU A 1 100 ? 0.277 -5.897 -2.463 1.00 92.94 100 LEU A N 1
ATOM 832 C CA . LEU A 1 100 ? 0.447 -4.779 -1.536 1.00 92.94 100 LEU A CA 1
ATOM 833 C C . LEU A 1 100 ? 0.742 -5.319 -0.133 1.00 92.94 100 LEU A C 1
ATOM 835 O O . LEU A 1 100 ? 0.016 -6.157 0.399 1.00 92.94 100 LEU A O 1
ATOM 839 N N . LYS A 1 101 ? 1.825 -4.814 0.448 1.00 92.69 101 LYS A N 1
ATOM 840 C CA . LYS A 1 101 ? 2.314 -5.089 1.802 1.00 92.69 101 LYS A CA 1
ATOM 841 C C . LYS A 1 101 ? 3.241 -3.939 2.217 1.00 92.69 101 LYS A C 1
ATOM 843 O O . LYS 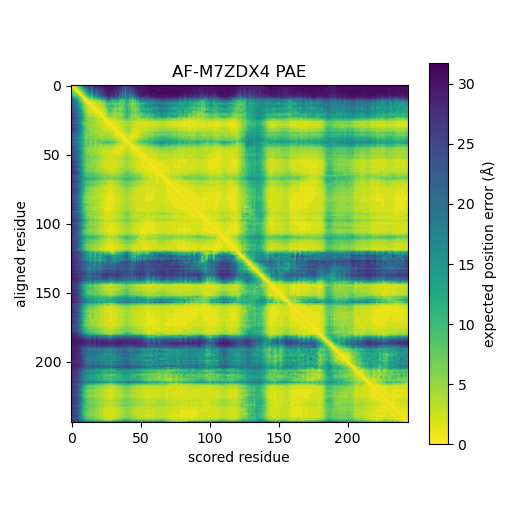A 1 101 ? 3.747 -3.257 1.325 1.00 92.69 101 LYS A O 1
ATOM 848 N N . PRO A 1 102 ? 3.516 -3.722 3.514 1.00 95.69 102 PRO A N 1
ATOM 849 C CA . PRO A 1 102 ? 4.315 -2.583 3.964 1.00 95.69 102 PRO A CA 1
ATOM 850 C C . PRO A 1 102 ? 5.698 -2.471 3.300 1.00 95.69 102 PRO A C 1
ATOM 852 O O . PRO A 1 102 ? 6.102 -1.371 2.949 1.00 95.69 102 PRO A O 1
ATOM 855 N N . SER A 1 103 ? 6.381 -3.588 3.021 1.00 94.06 103 SER A N 1
ATOM 856 C CA . SER A 1 103 ? 7.691 -3.579 2.340 1.00 94.06 103 SER A CA 1
ATOM 857 C C . SER A 1 103 ? 7.639 -3.158 0.864 1.00 94.06 103 SER A C 1
ATOM 859 O O . SER A 1 103 ? 8.671 -2.917 0.255 1.00 94.06 103 SER A O 1
ATOM 861 N N . ASN A 1 104 ? 6.445 -3.115 0.266 1.00 95.19 104 ASN A N 1
ATOM 862 C CA . ASN A 1 104 ? 6.235 -2.685 -1.120 1.00 95.19 104 ASN A CA 1
ATOM 863 C C . ASN A 1 104 ? 5.740 -1.232 -1.193 1.00 95.19 104 ASN A C 1
ATOM 865 O O . ASN A 1 104 ? 5.459 -0.726 -2.278 1.00 95.19 104 ASN A O 1
ATOM 869 N N . ILE A 1 105 ? 5.617 -0.557 -0.045 1.00 97.50 105 ILE A N 1
ATOM 870 C CA . ILE A 1 105 ? 5.296 0.864 0.035 1.00 97.50 105 ILE A CA 1
ATOM 871 C C . ILE A 1 105 ? 6.554 1.590 0.492 1.00 97.50 105 ILE A C 1
ATOM 873 O O . ILE A 1 105 ? 6.884 1.606 1.677 1.00 97.50 105 ILE A O 1
ATOM 877 N N . LEU A 1 106 ? 7.267 2.157 -0.471 1.00 97.56 106 LEU A N 1
ATOM 878 C CA . LEU A 1 106 ? 8.505 2.879 -0.227 1.00 97.56 106 LEU A CA 1
ATOM 879 C C . LEU A 1 106 ? 8.203 4.269 0.328 1.00 97.56 106 LEU A C 1
ATOM 881 O O . LEU A 1 106 ? 7.178 4.856 -0.015 1.00 97.56 106 LEU A O 1
ATOM 885 N N . VAL A 1 107 ? 9.102 4.801 1.149 1.00 97.38 107 VAL A N 1
ATOM 886 C CA . VAL A 1 107 ? 9.035 6.153 1.707 1.00 97.38 107 VAL A CA 1
ATOM 887 C C . VAL A 1 107 ? 10.307 6.892 1.315 1.00 97.38 107 VAL A C 1
ATOM 889 O O . VAL A 1 107 ? 11.421 6.475 1.641 1.00 97.38 107 VAL A O 1
ATOM 892 N N . MET A 1 108 ? 10.132 7.990 0.587 1.00 96.94 108 MET A N 1
ATOM 893 C CA . MET A 1 108 ? 11.235 8.832 0.147 1.00 96.94 108 MET A CA 1
ATOM 894 C C . MET A 1 108 ? 11.849 9.566 1.348 1.00 96.94 108 MET A C 1
ATOM 896 O O . MET A 1 108 ? 11.133 10.126 2.183 1.00 96.94 108 MET A O 1
ATOM 900 N N . GLY A 1 109 ? 13.180 9.518 1.427 1.00 93.56 109 GLY A N 1
ATOM 901 C CA . GLY A 1 109 ? 13.982 10.091 2.507 1.00 93.56 109 GLY A CA 1
ATOM 902 C C . GLY A 1 109 ? 14.218 11.590 2.352 1.00 93.56 109 GLY A C 1
ATOM 903 O O . GLY A 1 109 ? 13.365 12.322 1.861 1.00 93.56 109 GLY A O 1
ATOM 904 N N . GLU A 1 110 ? 15.375 12.078 2.781 1.00 91.12 110 GLU A N 1
ATOM 905 C CA . GLU A 1 110 ? 15.745 13.489 2.594 1.00 91.12 110 GLU A CA 1
ATOM 906 C C . GLU A 1 110 ? 15.815 13.878 1.101 1.00 91.12 110 GLU A C 1
ATOM 908 O O . GLU A 1 110 ? 16.408 13.169 0.286 1.00 91.12 110 GLU A O 1
ATOM 913 N N . GLY A 1 111 ? 15.228 15.024 0.731 1.00 91.38 111 GLY A N 1
ATOM 914 C CA . GLY A 1 111 ? 15.224 15.530 -0.648 1.00 91.38 111 GLY A CA 1
ATOM 915 C C . GLY A 1 111 ? 13.931 16.247 -1.047 1.00 91.38 111 GLY A C 1
ATOM 916 O O . GLY A 1 111 ? 13.111 16.598 -0.203 1.00 91.38 111 GLY A O 1
ATOM 917 N N . GLU A 1 112 ? 13.745 16.467 -2.353 1.00 91.38 112 GLU A N 1
ATOM 918 C CA . GLU A 1 112 ? 12.558 17.152 -2.902 1.00 91.38 112 GLU A CA 1
ATOM 919 C C . GLU A 1 112 ? 11.261 16.359 -2.686 1.00 91.38 112 GLU A C 1
ATOM 921 O O . GLU A 1 112 ? 10.198 16.947 -2.508 1.00 91.38 112 GLU A O 1
ATOM 926 N N . GLU A 1 113 ? 11.350 15.027 -2.661 1.00 93.56 113 GLU A N 1
ATOM 927 C CA . GLU A 1 113 ? 10.209 14.129 -2.458 1.00 93.56 113 GLU A CA 1
ATOM 928 C C . GLU A 1 113 ? 10.059 13.672 -0.996 1.00 93.56 113 GLU A C 1
ATOM 930 O O . GLU A 1 113 ? 9.427 12.652 -0.740 1.00 93.56 113 GLU A O 1
ATOM 935 N N . HIS A 1 114 ? 10.639 14.382 -0.023 1.00 95.25 114 HIS A N 1
ATOM 936 C CA . HIS A 1 114 ? 10.652 13.939 1.373 1.00 95.25 114 HIS A CA 1
ATOM 937 C C . HIS A 1 114 ? 9.262 13.589 1.925 1.00 95.25 114 HIS A C 1
ATOM 939 O O . HIS A 1 114 ? 8.333 14.399 1.893 1.00 95.25 114 HIS A O 1
ATOM 945 N N . GLY A 1 115 ? 9.127 12.371 2.461 1.00 93.62 115 GLY A N 1
ATOM 946 C CA . GLY A 1 115 ? 7.877 11.868 3.036 1.00 93.62 115 GLY A CA 1
ATOM 947 C C . GLY A 1 115 ? 6.814 11.446 2.011 1.00 93.62 115 GLY A C 1
ATOM 948 O O . GLY A 1 115 ? 5.712 11.054 2.411 1.00 93.62 115 GLY A O 1
ATOM 949 N N . ILE A 1 116 ? 7.122 11.494 0.710 1.00 97.50 116 ILE A N 1
ATOM 950 C CA . ILE A 1 116 ? 6.259 10.941 -0.338 1.00 97.50 116 ILE A CA 1
ATOM 951 C C . ILE A 1 116 ? 6.363 9.414 -0.316 1.00 97.50 116 ILE A C 1
ATOM 953 O O . ILE A 1 116 ? 7.461 8.857 -0.259 1.00 97.50 116 ILE A O 1
ATOM 957 N N . ILE A 1 117 ? 5.224 8.721 -0.376 1.00 97.50 117 ILE A N 1
ATOM 958 C CA . ILE A 1 117 ? 5.208 7.260 -0.518 1.00 97.50 117 ILE A CA 1
ATOM 959 C C . ILE A 1 117 ? 5.185 6.874 -1.993 1.00 97.50 117 ILE A C 1
ATOM 961 O O . ILE A 1 117 ? 4.496 7.524 -2.779 1.00 97.50 117 ILE A O 1
ATOM 965 N N . LYS A 1 118 ? 5.859 5.784 -2.366 1.00 96.75 118 LYS A N 1
ATOM 966 C CA . LYS A 1 118 ? 5.796 5.206 -3.715 1.00 96.75 118 LYS A CA 1
ATOM 967 C C . LYS A 1 118 ? 5.437 3.723 -3.657 1.00 96.75 118 LYS A C 1
ATOM 969 O O . LYS A 1 118 ? 6.135 2.928 -3.031 1.00 96.75 118 LYS A O 1
ATOM 974 N N . ILE A 1 119 ? 4.354 3.344 -4.336 1.00 96.75 119 ILE A N 1
ATOM 975 C CA . ILE A 1 119 ? 3.964 1.940 -4.521 1.00 96.75 119 ILE A CA 1
ATOM 976 C C . ILE A 1 119 ? 4.982 1.272 -5.448 1.00 96.75 119 ILE A C 1
ATOM 978 O O . ILE A 1 119 ? 5.220 1.767 -6.554 1.00 96.75 119 ILE A O 1
ATOM 982 N N . ALA A 1 120 ? 5.565 0.164 -4.998 1.00 91.38 120 ALA A N 1
ATOM 983 C CA . ALA A 1 120 ? 6.646 -0.551 -5.662 1.00 91.38 120 ALA A CA 1
ATOM 984 C C . ALA A 1 120 ? 6.376 -2.057 -5.775 1.00 91.38 120 ALA A C 1
ATOM 986 O O . ALA A 1 120 ? 5.432 -2.581 -5.200 1.00 91.38 120 ALA A O 1
ATOM 987 N N . ASP A 1 121 ? 7.271 -2.750 -6.485 1.00 80.31 121 ASP A N 1
ATOM 988 C CA . ASP A 1 121 ? 7.247 -4.202 -6.706 1.00 80.31 121 ASP A CA 1
ATOM 989 C C . ASP A 1 121 ? 5.990 -4.710 -7.436 1.00 80.31 121 ASP A C 1
ATOM 991 O O . ASP A 1 121 ? 5.127 -5.426 -6.926 1.00 80.31 121 ASP A O 1
ATOM 995 N N . PHE A 1 122 ? 5.963 -4.397 -8.731 1.00 68.31 122 PHE A N 1
ATOM 996 C CA . PHE A 1 122 ? 4.975 -4.887 -9.684 1.00 68.31 122 PHE A CA 1
ATOM 997 C C . PHE A 1 122 ? 5.247 -6.334 -10.140 1.00 68.31 122 PHE A C 1
ATOM 999 O O . PHE A 1 122 ? 4.655 -6.777 -11.126 1.00 68.31 122 PHE A O 1
ATOM 1006 N N . GLY A 1 123 ? 6.111 -7.105 -9.462 1.00 59.06 123 GLY A N 1
ATOM 1007 C CA . GLY A 1 123 ? 6.520 -8.454 -9.886 1.00 59.06 123 GLY A CA 1
ATOM 1008 C C . GLY A 1 123 ? 5.356 -9.438 -10.087 1.00 59.06 123 GLY A C 1
ATOM 1009 O O . GLY A 1 123 ? 5.458 -10.389 -10.871 1.00 59.06 123 GLY A O 1
ATOM 1010 N N . LEU A 1 124 ? 4.216 -9.176 -9.437 1.00 52.34 124 LEU A N 1
ATOM 1011 C CA . LEU A 1 124 ? 2.949 -9.899 -9.601 1.00 52.34 124 LEU A CA 1
ATOM 1012 C C . LEU A 1 124 ? 1.833 -9.071 -10.260 1.00 52.34 124 LEU A C 1
ATOM 1014 O O . LEU A 1 124 ? 0.739 -9.602 -10.490 1.00 52.34 124 LEU A O 1
ATOM 1018 N N . ALA A 1 125 ? 2.096 -7.811 -10.603 1.00 53.69 125 ALA A N 1
ATOM 1019 C CA . ALA A 1 125 ? 1.122 -6.939 -11.233 1.00 53.69 125 ALA A CA 1
ATOM 1020 C C . ALA A 1 125 ? 0.803 -7.412 -12.652 1.00 53.69 125 ALA A C 1
ATOM 1022 O O . ALA A 1 125 ? 1.655 -7.875 -13.423 1.00 53.69 125 ALA A O 1
ATOM 1023 N N . ARG A 1 126 ? -0.478 -7.328 -13.000 1.00 55.25 126 ARG A N 1
ATOM 1024 C CA . ARG A 1 126 ? -0.996 -7.795 -14.286 1.00 55.25 126 ARG A CA 1
ATOM 1025 C C . ARG A 1 126 ? -2.120 -6.882 -14.748 1.00 55.25 126 ARG A C 1
ATOM 1027 O O . ARG A 1 126 ? -3.038 -6.593 -13.981 1.00 55.25 126 ARG A O 1
ATOM 1034 N N . ILE A 1 127 ? -2.093 -6.551 -16.037 1.00 54.12 127 ILE A N 1
ATOM 1035 C CA . ILE A 1 127 ? -3.263 -6.077 -16.785 1.00 54.12 127 ILE A CA 1
ATOM 1036 C C . ILE A 1 127 ? -4.344 -7.171 -16.672 1.00 54.12 127 ILE A C 1
ATOM 1038 O O . ILE A 1 127 ? -4.003 -8.354 -16.722 1.00 54.12 127 ILE A O 1
ATOM 1042 N N . TYR A 1 128 ? -5.605 -6.777 -16.467 1.00 44.03 128 TYR A N 1
ATOM 1043 C CA . TYR A 1 128 ? -6.812 -7.526 -16.034 1.00 44.03 128 TYR A CA 1
ATOM 1044 C C . TYR A 1 128 ? -7.113 -8.975 -16.551 1.00 44.03 128 TYR A C 1
ATOM 1046 O O . TYR A 1 128 ? -8.220 -9.455 -16.332 1.00 44.03 128 TYR A O 1
ATOM 1054 N N . GLN A 1 129 ? -6.210 -9.738 -17.190 1.00 36.56 129 GLN A N 1
ATOM 1055 C CA . GLN A 1 129 ? -6.538 -11.009 -17.875 1.00 36.56 129 GLN A CA 1
ATOM 1056 C C . GLN A 1 129 ? -5.546 -12.191 -17.725 1.00 36.56 129 GLN A C 1
ATOM 1058 O O . GLN A 1 129 ? -5.794 -13.254 -18.292 1.00 36.56 129 GLN A O 1
ATOM 1063 N N . ALA A 1 130 ? -4.442 -12.085 -16.975 1.00 42.84 130 ALA A N 1
ATOM 1064 C CA . ALA A 1 130 ? -3.466 -13.188 -16.879 1.00 42.84 130 ALA A CA 1
ATOM 1065 C C . ALA A 1 130 ? -3.737 -14.146 -15.692 1.00 42.84 130 ALA A C 1
ATOM 1067 O O . ALA A 1 130 ? -3.765 -13.659 -14.563 1.00 42.84 130 ALA A O 1
ATOM 1068 N N . PRO A 1 131 ? -3.862 -15.480 -15.884 1.00 41.84 131 PRO A N 1
ATOM 1069 C CA . PRO A 1 131 ? -4.124 -16.437 -14.801 1.00 41.84 131 PRO A CA 1
ATOM 1070 C C . PRO A 1 131 ? -3.019 -16.439 -13.728 1.00 41.84 131 PRO A C 1
ATOM 1072 O O . PRO A 1 131 ? -1.837 -16.263 -14.031 1.00 41.84 131 PRO A O 1
ATOM 1075 N N . LEU A 1 132 ? -3.403 -16.638 -12.459 1.00 48.81 132 LEU A N 1
ATOM 1076 C CA . LEU A 1 132 ? -2.455 -16.747 -11.343 1.00 48.81 132 LEU A CA 1
ATOM 1077 C C . LEU A 1 132 ? -1.668 -18.056 -11.438 1.00 48.81 132 LEU A C 1
ATOM 1079 O O . LEU A 1 132 ? -2.239 -19.106 -11.736 1.00 48.81 132 LEU A O 1
ATOM 1083 N N . LYS A 1 133 ? -0.374 -18.004 -11.105 1.00 49.25 133 LYS A N 1
ATOM 1084 C CA . LYS A 1 133 ? 0.364 -19.219 -10.754 1.00 49.25 133 LYS A CA 1
ATOM 1085 C C . LYS A 1 133 ? -0.140 -19.725 -9.393 1.00 49.25 133 LYS A C 1
ATOM 1087 O O . LYS A 1 133 ? -0.301 -18.904 -8.485 1.00 49.25 133 LYS A O 1
ATOM 1092 N N . PRO A 1 134 ? -0.405 -21.032 -9.235 1.00 44.94 134 PRO A N 1
ATOM 1093 C CA . PRO A 1 134 ? -0.744 -21.617 -7.943 1.00 44.94 134 PRO A CA 1
ATOM 1094 C C . PRO A 1 134 ? 0.314 -21.297 -6.877 1.00 44.94 134 PRO A C 1
ATOM 1096 O O . PRO A 1 134 ? 1.509 -21.280 -7.165 1.00 44.94 134 PRO A O 1
ATOM 1099 N N . LEU A 1 135 ? -0.120 -21.104 -5.625 1.00 43.88 135 LEU A N 1
ATOM 1100 C CA . LEU A 1 135 ? 0.766 -20.945 -4.455 1.00 43.88 135 LEU A CA 1
ATOM 1101 C C . LEU A 1 135 ? 1.736 -22.128 -4.260 1.00 43.88 135 LEU A C 1
ATOM 1103 O O . LEU A 1 135 ? 2.736 -21.991 -3.564 1.00 43.88 135 LEU A O 1
ATOM 1107 N N . SER A 1 136 ? 1.422 -23.288 -4.838 1.00 44.31 136 SER A N 1
ATOM 1108 C CA . SER A 1 136 ? 2.099 -24.563 -4.605 1.00 44.31 136 SER A CA 1
ATOM 1109 C C . SER A 1 136 ? 3.326 -24.820 -5.475 1.00 44.31 136 SER A C 1
ATOM 1111 O O . SER A 1 136 ? 4.067 -25.747 -5.167 1.00 44.31 136 SER A O 1
ATOM 1113 N N . ASP A 1 137 ? 3.559 -24.053 -6.544 1.00 42.50 137 ASP A N 1
ATOM 1114 C CA . ASP A 1 137 ? 4.494 -24.505 -7.587 1.00 42.50 137 ASP A CA 1
ATOM 1115 C C . ASP A 1 137 ? 5.970 -24.517 -7.156 1.00 42.50 137 ASP A C 1
ATOM 1117 O O . ASP A 1 137 ? 6.744 -25.286 -7.717 1.00 42.50 137 ASP A O 1
ATOM 1121 N N . ASN A 1 138 ? 6.377 -23.740 -6.140 1.00 38.12 138 ASN A N 1
ATOM 1122 C CA . ASN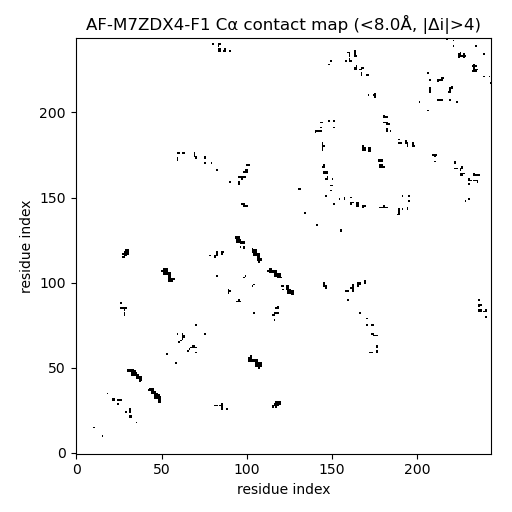 A 1 138 ? 7.808 -23.521 -5.872 1.00 38.12 138 ASN A CA 1
ATOM 1123 C C . ASN A 1 138 ? 8.269 -23.713 -4.414 1.00 38.12 138 ASN A C 1
ATOM 1125 O O . ASN A 1 138 ? 9.424 -23.423 -4.117 1.00 38.12 138 ASN A O 1
ATOM 1129 N N . GLY A 1 139 ? 7.413 -24.143 -3.477 1.00 36.28 139 GLY A N 1
ATOM 1130 C CA . GLY A 1 139 ? 7.818 -24.322 -2.066 1.00 36.28 139 GLY A CA 1
ATOM 1131 C C . GLY A 1 139 ? 8.295 -23.042 -1.350 1.00 36.28 139 GLY A C 1
ATOM 1132 O O . GLY A 1 139 ? 8.822 -23.113 -0.241 1.00 36.28 139 GLY A O 1
ATOM 1133 N N . VAL A 1 140 ? 8.110 -21.870 -1.967 1.00 40.47 140 VAL A N 1
ATOM 1134 C CA . VAL A 1 140 ? 8.471 -20.568 -1.400 1.00 40.47 140 VAL A CA 1
ATOM 1135 C C . VAL A 1 140 ? 7.387 -20.143 -0.418 1.00 40.47 140 VAL A C 1
ATOM 1137 O O . VAL A 1 140 ? 6.208 -20.062 -0.760 1.00 40.47 140 VAL A O 1
ATOM 1140 N N . VAL A 1 141 ? 7.803 -19.849 0.810 1.00 46.38 141 VAL A N 1
ATOM 1141 C CA . VAL A 1 141 ? 6.974 -19.203 1.829 1.00 46.38 141 VAL A CA 1
ATOM 1142 C C . VAL A 1 141 ? 6.622 -17.799 1.333 1.00 46.38 141 VAL A C 1
ATOM 1144 O O . VAL A 1 141 ? 7.471 -16.915 1.313 1.00 46.38 141 VAL A O 1
ATOM 1147 N N . VAL A 1 142 ? 5.377 -17.599 0.896 1.00 56.44 142 VAL A N 1
ATOM 1148 C CA . VAL A 1 142 ? 4.861 -16.275 0.520 1.00 56.44 142 VAL A CA 1
ATOM 1149 C C . VAL A 1 142 ? 4.096 -15.689 1.701 1.00 56.44 142 VAL A C 1
ATOM 1151 O O . VAL A 1 142 ? 3.265 -16.368 2.304 1.00 56.44 142 VAL A O 1
ATOM 1154 N N . THR A 1 143 ? 4.344 -14.420 2.020 1.00 64.69 143 THR A N 1
ATOM 1155 C CA . THR A 1 143 ? 3.578 -13.686 3.033 1.00 64.69 143 THR A CA 1
ATOM 1156 C C . THR A 1 143 ? 2.124 -13.551 2.579 1.00 64.69 143 THR A C 1
ATOM 1158 O O . THR A 1 143 ? 1.813 -12.813 1.650 1.00 64.69 143 THR A O 1
ATOM 1161 N N . ILE A 1 144 ? 1.217 -14.287 3.223 1.00 76.44 144 ILE A N 1
ATOM 1162 C CA . ILE A 1 144 ? -0.218 -14.312 2.887 1.00 76.44 144 ILE A CA 1
ATOM 1163 C C . ILE A 1 144 ? -1.064 -13.337 3.725 1.00 76.44 144 ILE A C 1
ATOM 1165 O O . ILE A 1 144 ? -2.264 -13.241 3.499 1.00 76.44 144 ILE A O 1
ATOM 1169 N N . TRP A 1 145 ? -0.461 -12.609 4.672 1.00 85.00 145 TRP A N 1
ATOM 1170 C CA . TRP A 1 145 ? -1.166 -11.789 5.677 1.00 85.00 145 TRP A CA 1
ATOM 1171 C C . TRP A 1 145 ? -1.996 -10.635 5.092 1.00 85.00 145 TRP A C 1
ATOM 1173 O O . TRP A 1 145 ? -2.963 -10.193 5.706 1.00 85.00 145 TRP A O 1
ATOM 1183 N N . TYR A 1 146 ? -1.641 -10.169 3.894 1.00 88.81 146 TYR A N 1
ATOM 1184 C CA . TYR A 1 146 ? -2.322 -9.075 3.193 1.00 88.81 146 TYR A CA 1
ATOM 1185 C C . TYR A 1 146 ? -3.233 -9.574 2.062 1.00 88.81 146 TYR A C 1
ATOM 1187 O O . TYR A 1 146 ? -3.867 -8.774 1.380 1.00 88.81 146 TYR A O 1
ATOM 1195 N N . ARG A 1 147 ? -3.313 -10.894 1.833 1.00 85.62 147 ARG A N 1
ATOM 1196 C CA . ARG A 1 147 ? -4.145 -11.448 0.759 1.00 85.62 147 ARG A CA 1
ATOM 1197 C C . ARG A 1 147 ? -5.614 -11.440 1.150 1.00 85.62 147 ARG A C 1
ATOM 1199 O O . ARG A 1 147 ? -5.981 -11.902 2.226 1.00 85.62 147 ARG A O 1
ATOM 1206 N N . ALA A 1 148 ? -6.443 -10.988 0.216 1.00 87.75 148 ALA A N 1
ATOM 1207 C CA . ALA A 1 148 ? -7.886 -10.987 0.377 1.00 87.75 148 ALA A CA 1
ATOM 1208 C C . ALA A 1 148 ? -8.459 -12.417 0.518 1.00 87.75 148 ALA A C 1
ATOM 1210 O O . ALA A 1 148 ? -7.932 -13.350 -0.105 1.00 87.75 148 ALA A O 1
ATOM 1211 N N . PRO A 1 149 ? -9.553 -12.604 1.276 1.00 86.06 149 PRO A N 1
ATOM 1212 C CA . PRO A 1 149 ? -10.218 -13.888 1.480 1.00 86.06 149 PRO A CA 1
ATOM 1213 C C . PRO A 1 149 ? -10.502 -14.661 0.200 1.00 86.06 149 PRO A C 1
ATOM 1215 O O . PRO A 1 149 ? -10.227 -15.855 0.111 1.00 86.06 149 PRO A O 1
ATOM 1218 N N . GLU A 1 150 ? -11.003 -13.979 -0.825 1.00 83.50 150 GLU A N 1
ATOM 1219 C CA . GLU A 1 150 ? -11.335 -14.592 -2.104 1.00 83.50 150 GLU A CA 1
ATOM 1220 C C . GLU A 1 150 ? -10.104 -15.194 -2.802 1.00 83.50 150 GLU A C 1
ATOM 1222 O O . GLU A 1 150 ? -10.213 -16.235 -3.449 1.00 83.50 150 GLU A O 1
ATOM 1227 N N . LEU A 1 151 ? -8.915 -14.607 -2.617 1.00 79.44 151 LEU A N 1
ATOM 1228 C CA . LEU A 1 151 ? -7.665 -15.165 -3.136 1.00 79.44 151 LEU A CA 1
ATOM 1229 C C . LEU A 1 151 ? -7.233 -16.404 -2.348 1.00 79.44 151 LEU A C 1
ATOM 1231 O O . LEU A 1 151 ? -6.728 -17.357 -2.942 1.00 79.44 151 LEU A O 1
ATOM 1235 N N . LEU A 1 152 ? -7.444 -16.414 -1.029 1.00 77.06 152 LEU A N 1
ATOM 1236 C CA . LEU A 1 152 ? -7.157 -17.575 -0.178 1.00 77.06 152 LEU A CA 1
ATOM 1237 C C . LEU A 1 152 ? -8.096 -18.750 -0.486 1.00 77.06 152 LEU A C 1
ATOM 1239 O O . LEU A 1 152 ? -7.671 -19.902 -0.441 1.00 77.06 152 LEU A O 1
ATOM 1243 N N . LEU A 1 153 ? -9.343 -18.456 -0.861 1.00 73.38 153 LEU A N 1
ATOM 1244 C CA . LEU A 1 153 ? -10.357 -19.433 -1.268 1.00 73.38 153 LEU A CA 1
ATOM 1245 C C . LEU A 1 153 ? -10.225 -19.883 -2.737 1.00 73.38 153 LEU A C 1
ATOM 1247 O O . LEU A 1 153 ? -11.033 -20.677 -3.216 1.00 73.38 153 LEU A O 1
ATOM 1251 N N . GLY A 1 154 ? -9.206 -19.407 -3.461 1.00 71.06 154 GLY A N 1
ATOM 1252 C CA . GLY A 1 154 ? -8.901 -19.858 -4.820 1.00 71.06 154 GLY A CA 1
ATOM 1253 C C . GLY A 1 154 ? -9.786 -19.252 -5.912 1.00 71.06 154 GLY A C 1
ATOM 1254 O O . GLY A 1 154 ? -9.950 -19.866 -6.972 1.00 71.06 154 GLY A O 1
ATOM 1255 N N . ALA A 1 155 ? -10.356 -18.062 -5.692 1.00 73.00 155 ALA A N 1
ATOM 1256 C CA . ALA A 1 155 ? -11.098 -17.351 -6.728 1.00 73.00 155 ALA A CA 1
ATOM 1257 C C . ALA A 1 155 ? -10.224 -17.133 -7.976 1.00 73.00 155 ALA A C 1
ATOM 1259 O O . ALA A 1 155 ? -9.102 -16.629 -7.911 1.00 73.00 155 ALA A O 1
ATOM 1260 N N . LYS A 1 156 ? -10.758 -17.516 -9.142 1.00 67.12 156 LYS A N 1
ATOM 1261 C CA . LYS A 1 156 ? -10.064 -17.395 -10.439 1.00 67.12 156 LYS A CA 1
ATOM 1262 C C . LYS A 1 156 ? -10.170 -15.998 -11.049 1.00 67.12 156 LYS A C 1
ATOM 1264 O O . LYS A 1 156 ? -9.353 -15.640 -11.894 1.00 67.12 156 LYS A O 1
ATOM 1269 N N . HIS A 1 157 ? -11.172 -15.234 -10.621 1.00 66.44 157 HIS A N 1
ATOM 1270 C CA . HIS A 1 157 ? -11.412 -13.859 -11.032 1.00 66.44 157 HIS A CA 1
ATOM 1271 C C . HIS A 1 157 ? -11.220 -12.955 -9.821 1.00 66.44 157 HIS A C 1
ATOM 1273 O O . HIS A 1 157 ? -11.867 -13.143 -8.794 1.00 66.44 157 HIS A O 1
ATOM 1279 N N . TYR A 1 158 ? -10.325 -11.991 -9.953 1.00 72.19 158 TYR A N 1
ATOM 1280 C CA . TYR A 1 158 ? -10.011 -10.993 -8.938 1.00 72.19 158 TYR A CA 1
ATOM 1281 C C . TYR A 1 158 ? -10.180 -9.610 -9.559 1.00 72.19 158 TYR A C 1
ATOM 1283 O O . TYR A 1 158 ? -10.008 -9.417 -10.764 1.00 72.19 158 TYR A O 1
ATOM 1291 N N . THR A 1 159 ? -10.539 -8.656 -8.718 1.00 85.19 159 THR A N 1
ATOM 1292 C CA . THR A 1 159 ? -10.777 -7.262 -9.084 1.00 85.19 159 THR A CA 1
ATOM 1293 C C . THR A 1 159 ? -9.803 -6.377 -8.314 1.00 85.19 159 THR A C 1
ATOM 1295 O O . THR A 1 159 ? -9.052 -6.865 -7.468 1.00 85.19 159 THR A O 1
ATOM 1298 N N . SER A 1 160 ? -9.837 -5.069 -8.550 1.00 90.88 160 SER A N 1
ATOM 1299 C CA . SER A 1 160 ? -9.166 -4.071 -7.703 1.00 90.88 160 SER A CA 1
ATOM 1300 C C . SER A 1 160 ? -9.487 -4.201 -6.204 1.00 90.88 160 SER A C 1
ATOM 1302 O O . SER A 1 160 ? -8.708 -3.741 -5.372 1.00 90.88 160 SER A O 1
ATOM 1304 N N . ALA A 1 161 ? -10.585 -4.874 -5.833 1.00 93.50 161 ALA A N 1
ATOM 1305 C CA . ALA A 1 161 ? -10.961 -5.106 -4.441 1.00 93.50 161 ALA A CA 1
ATOM 1306 C C . ALA A 1 161 ? -9.891 -5.875 -3.648 1.00 93.50 161 ALA A C 1
ATOM 1308 O O . ALA A 1 161 ? -9.792 -5.682 -2.436 1.00 93.50 161 ALA A O 1
ATOM 1309 N N . VAL A 1 162 ? -9.073 -6.723 -4.289 1.00 92.31 162 VAL A N 1
ATOM 1310 C CA . VAL A 1 162 ? -8.010 -7.458 -3.576 1.00 92.31 162 VAL A CA 1
ATOM 1311 C C . VAL A 1 162 ? -6.941 -6.516 -3.022 1.00 92.31 162 VAL A C 1
ATOM 1313 O O . VAL A 1 162 ? -6.447 -6.733 -1.919 1.00 92.31 162 VAL A O 1
ATOM 1316 N N . ASP A 1 163 ? -6.638 -5.441 -3.754 1.00 94.88 163 ASP A N 1
ATOM 1317 C CA . ASP A 1 163 ? -5.698 -4.414 -3.310 1.00 94.88 163 ASP A CA 1
ATOM 1318 C C . ASP A 1 163 ? -6.303 -3.600 -2.161 1.00 94.88 163 ASP A C 1
ATOM 1320 O O . ASP A 1 163 ? -5.614 -3.292 -1.195 1.00 94.88 163 ASP A O 1
ATOM 1324 N N . MET A 1 164 ? -7.609 -3.316 -2.214 1.00 97.75 164 MET A N 1
ATOM 1325 C CA . MET A 1 164 ? -8.308 -2.578 -1.154 1.00 97.75 164 MET A CA 1
ATOM 1326 C C . MET A 1 164 ? -8.337 -3.334 0.177 1.00 97.75 164 MET A C 1
ATOM 1328 O O . MET A 1 164 ? -8.199 -2.716 1.231 1.00 97.75 164 MET A O 1
ATOM 1332 N N . TRP A 1 165 ? -8.434 -4.667 0.142 1.00 95.62 165 TRP A N 1
ATOM 1333 C CA . TRP A 1 165 ? -8.262 -5.488 1.344 1.00 95.62 165 TRP A CA 1
ATOM 1334 C C . TRP A 1 165 ? -6.852 -5.338 1.924 1.00 95.62 165 TRP A C 1
ATOM 1336 O O . TRP A 1 165 ? -6.690 -5.099 3.119 1.00 95.62 165 TRP A O 1
ATOM 1346 N N . ALA A 1 166 ? -5.827 -5.437 1.072 1.00 95.12 166 ALA A N 1
ATOM 1347 C CA . ALA A 1 166 ? -4.438 -5.289 1.490 1.00 95.12 166 ALA A CA 1
ATOM 1348 C C . ALA A 1 166 ? -4.162 -3.899 2.091 1.00 95.12 166 ALA A C 1
ATOM 1350 O O . ALA A 1 166 ? -3.494 -3.805 3.121 1.00 95.12 166 ALA A O 1
ATOM 1351 N N . VAL A 1 167 ? -4.732 -2.832 1.517 1.00 97.88 167 VAL A N 1
ATOM 1352 C CA . VAL A 1 167 ? -4.689 -1.478 2.096 1.00 97.88 167 VAL A CA 1
ATOM 1353 C C . VAL A 1 167 ? -5.354 -1.443 3.473 1.00 97.88 167 VAL A C 1
ATOM 1355 O O . VAL A 1 167 ? -4.784 -0.864 4.392 1.00 97.88 167 VAL A O 1
ATOM 1358 N N . GLY A 1 168 ? -6.499 -2.110 3.660 1.00 97.12 168 GLY A N 1
ATOM 1359 C CA . GLY A 1 168 ? -7.137 -2.249 4.974 1.00 97.12 168 GLY A CA 1
ATOM 1360 C C . GLY A 1 168 ? -6.231 -2.929 6.008 1.00 97.12 168 GLY A C 1
ATOM 1361 O O . GLY A 1 168 ? -6.101 -2.447 7.134 1.00 97.12 168 GLY A O 1
ATOM 1362 N N . CYS A 1 169 ? -5.531 -3.999 5.619 1.00 95.69 169 CYS A N 1
ATOM 1363 C CA . CYS A 1 169 ? -4.534 -4.652 6.471 1.00 95.69 169 CYS A CA 1
ATOM 1364 C C . CYS A 1 169 ? -3.375 -3.711 6.837 1.00 95.69 169 CYS A C 1
ATOM 1366 O O . CYS A 1 169 ? -3.003 -3.636 8.007 1.00 95.69 169 CYS A O 1
ATOM 1368 N N . ILE A 1 170 ? -2.823 -2.984 5.856 1.00 96.94 170 ILE A N 1
ATOM 1369 C CA . ILE A 1 170 ? -1.740 -2.006 6.068 1.00 96.94 170 ILE A CA 1
ATOM 1370 C C . ILE A 1 170 ? -2.215 -0.883 6.995 1.00 96.94 170 ILE A C 1
ATOM 1372 O O . ILE A 1 170 ? -1.493 -0.496 7.910 1.00 96.94 170 ILE A O 1
ATOM 1376 N N . PHE A 1 171 ? -3.438 -0.384 6.810 1.00 97.56 171 PHE A N 1
ATOM 1377 C CA . PHE A 1 171 ? -4.003 0.666 7.651 1.00 97.56 171 PHE A CA 1
ATOM 1378 C C . PHE A 1 171 ? -4.144 0.206 9.108 1.00 97.56 171 PHE A C 1
ATOM 1380 O O . PHE A 1 171 ? -3.692 0.897 10.020 1.00 97.56 171 PHE A O 1
ATOM 1387 N N . ALA A 1 172 ? -4.695 -0.987 9.339 1.00 95.31 172 ALA A N 1
ATOM 1388 C CA . ALA A 1 172 ? -4.771 -1.565 10.679 1.00 95.31 172 ALA A CA 1
ATOM 1389 C C . ALA A 1 172 ? -3.380 -1.781 11.307 1.00 95.31 172 ALA A C 1
ATOM 1391 O O . ALA A 1 172 ? -3.198 -1.562 12.507 1.00 95.31 172 ALA A O 1
ATOM 1392 N N . GLU A 1 173 ? -2.385 -2.168 10.510 1.00 95.62 173 GLU A N 1
ATOM 1393 C CA . GLU A 1 173 ? -1.011 -2.348 10.977 1.00 95.62 173 GLU A CA 1
ATOM 1394 C C . GLU A 1 173 ? -0.321 -1.017 11.311 1.00 95.62 173 GLU A C 1
ATOM 1396 O O . GLU A 1 173 ? 0.366 -0.936 12.323 1.00 95.62 173 GLU A O 1
ATOM 1401 N N . LEU A 1 174 ? -0.561 0.056 10.553 1.00 96.38 174 LEU A N 1
ATOM 1402 C CA . LEU A 1 174 ? -0.077 1.402 10.892 1.00 96.38 174 LEU A CA 1
ATOM 1403 C C . LEU A 1 174 ? -0.658 1.912 12.223 1.00 96.38 174 LEU A C 1
ATOM 1405 O O . LEU A 1 174 ? 0.024 2.620 12.963 1.00 96.38 174 LEU A O 1
ATOM 1409 N N . LEU A 1 175 ? -1.901 1.538 12.547 1.00 94.50 175 LEU A N 1
ATOM 1410 C CA . LEU A 1 175 ? -2.561 1.915 13.803 1.00 94.50 175 LEU A CA 1
ATOM 1411 C C . LEU A 1 175 ? -2.055 1.110 15.009 1.00 94.50 175 LEU A C 1
ATOM 1413 O O . LEU A 1 175 ? -1.903 1.656 16.101 1.00 94.50 175 LEU A O 1
ATOM 1417 N N . THR A 1 176 ? -1.809 -0.188 14.824 1.00 93.06 176 THR A N 1
ATOM 1418 C CA . THR A 1 176 ? -1.523 -1.137 15.920 1.00 93.06 176 THR A CA 1
ATOM 1419 C C . THR A 1 176 ? -0.053 -1.535 16.035 1.00 93.06 176 THR A C 1
ATOM 1421 O O . THR A 1 176 ? 0.344 -2.166 17.016 1.00 93.06 176 THR A O 1
ATOM 1424 N N . LEU A 1 177 ? 0.751 -1.191 15.027 1.00 94.12 177 LEU A N 1
ATOM 1425 C CA . LEU A 1 177 ? 2.130 -1.635 14.810 1.00 94.12 177 LEU A CA 1
ATOM 1426 C C . LEU A 1 177 ? 2.292 -3.162 14.712 1.00 94.12 177 LEU A C 1
ATOM 1428 O O . LEU A 1 177 ? 3.395 -3.693 14.869 1.00 94.12 177 LEU A O 1
ATOM 1432 N N . LYS A 1 178 ? 1.199 -3.894 14.485 1.00 90.69 178 LYS A N 1
ATOM 1433 C CA . LYS A 1 178 ? 1.181 -5.355 14.395 1.00 90.69 178 LYS A CA 1
ATOM 1434 C C . LYS A 1 178 ? 0.404 -5.783 13.152 1.00 90.69 178 LYS A C 1
ATOM 1436 O O . LYS A 1 178 ? -0.662 -5.221 12.901 1.00 90.69 178 LYS A O 1
ATOM 1441 N N . PRO A 1 179 ? 0.889 -6.778 12.390 1.00 89.44 179 PRO A N 1
ATOM 1442 C CA . PRO A 1 179 ? 0.146 -7.267 11.240 1.00 89.44 179 PRO A CA 1
ATOM 1443 C C . PRO A 1 179 ? -1.227 -7.768 11.684 1.00 89.44 179 PRO A C 1
ATOM 1445 O O . PRO A 1 179 ? -1.319 -8.567 12.619 1.00 89.44 179 PRO A O 1
ATOM 1448 N N . LEU A 1 180 ? -2.285 -7.311 11.006 1.00 86.38 180 LEU A N 1
ATOM 1449 C CA . LEU A 1 180 ? -3.653 -7.635 11.405 1.00 86.38 180 LEU A CA 1
ATOM 1450 C C . LEU A 1 180 ? -3.906 -9.143 11.332 1.00 86.38 180 LEU A C 1
ATOM 1452 O O . LEU A 1 180 ? -4.324 -9.728 12.311 1.00 86.38 180 LEU A O 1
ATOM 1456 N N . PHE A 1 181 ? -3.600 -9.804 10.215 1.00 82.56 181 PHE A N 1
ATOM 1457 C CA . PHE A 1 181 ? -3.825 -11.247 10.064 1.00 82.56 181 PHE A CA 1
ATOM 1458 C C . PHE A 1 181 ? -2.516 -12.041 10.111 1.00 82.56 181 PHE A C 1
ATOM 1460 O O . PHE A 1 181 ? -2.202 -12.815 9.201 1.00 82.56 181 PHE A O 1
ATOM 1467 N N . GLN A 1 182 ? -1.728 -11.842 11.171 1.00 73.75 182 GLN A N 1
ATOM 1468 C CA . GLN A 1 182 ? -0.518 -12.629 11.384 1.00 73.75 182 GLN A CA 1
ATOM 1469 C C . GLN A 1 182 ? -0.896 -14.094 11.662 1.00 73.75 182 GLN A C 1
ATOM 1471 O O . GLN A 1 182 ? -1.455 -14.423 12.708 1.00 73.75 182 GLN A O 1
ATOM 1476 N N . GLY A 1 183 ? -0.610 -14.989 10.713 1.00 61.91 183 GLY A N 1
ATOM 1477 C CA . GLY A 1 183 ? -0.747 -16.431 10.940 1.00 61.91 183 GLY A CA 1
ATOM 1478 C C . GLY A 1 183 ? 0.142 -16.888 12.105 1.00 61.91 183 GLY A C 1
ATOM 1479 O O . GLY A 1 183 ? 1.198 -16.308 12.350 1.00 61.91 183 GLY A O 1
ATOM 1480 N N . VAL A 1 184 ? -0.270 -17.929 12.831 1.00 53.16 184 VAL A N 1
ATOM 1481 C CA . VAL A 1 184 ? 0.523 -18.466 13.948 1.00 53.16 184 VAL A CA 1
ATOM 1482 C C . VAL A 1 184 ? 1.801 -19.101 13.390 1.00 53.16 184 VAL A C 1
ATOM 1484 O O .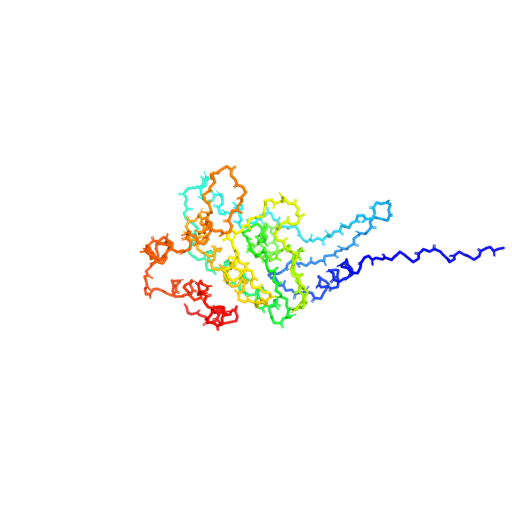 VAL A 1 184 ? 1.724 -20.098 12.674 1.00 53.16 184 VAL A O 1
ATOM 1487 N N . GLU A 1 185 ? 2.974 -18.565 13.746 1.00 47.41 185 GLU A N 1
ATOM 1488 C CA . GLU A 1 185 ? 4.305 -19.126 13.435 1.00 47.41 185 GLU A CA 1
ATOM 1489 C C . GLU A 1 185 ? 4.579 -20.445 14.190 1.00 47.41 185 GLU A C 1
ATOM 1491 O O . GLU A 1 185 ? 5.611 -20.643 14.830 1.00 47.41 185 GLU A O 1
ATOM 1496 N N . ALA A 1 186 ? 3.669 -21.411 14.128 1.00 43.34 186 ALA A N 1
ATOM 1497 C CA . ALA A 1 186 ? 3.947 -22.758 14.599 1.00 43.34 186 ALA A CA 1
ATOM 1498 C C . ALA A 1 186 ? 4.756 -23.517 13.530 1.00 43.34 186 ALA A C 1
ATOM 1500 O O . ALA A 1 186 ? 4.243 -24.443 12.918 1.00 43.34 186 ALA A O 1
ATOM 1501 N N . LYS A 1 187 ? 6.012 -23.100 13.284 1.00 46.31 187 LYS A N 1
ATOM 1502 C CA . LYS A 1 187 ? 7.081 -23.839 12.563 1.00 46.31 187 LYS A CA 1
ATOM 1503 C C . LYS A 1 187 ? 6.726 -24.509 11.216 1.00 46.31 187 LYS A C 1
ATOM 1505 O O . LYS A 1 187 ? 7.483 -25.353 10.743 1.00 46.31 187 LYS A O 1
ATOM 1510 N N . ALA A 1 188 ? 5.633 -24.131 10.570 1.00 47.62 188 ALA A N 1
ATOM 1511 C CA . ALA A 1 188 ? 5.206 -24.674 9.291 1.00 47.62 188 ALA A CA 1
ATOM 1512 C C . ALA A 1 188 ? 4.828 -23.535 8.346 1.00 47.62 188 ALA A C 1
ATOM 1514 O O . ALA A 1 188 ? 4.399 -22.467 8.777 1.00 47.62 188 ALA A O 1
ATOM 1515 N N . THR A 1 189 ? 5.025 -23.797 7.055 1.00 51.53 189 THR A N 1
ATOM 1516 C CA . THR A 1 189 ? 4.622 -22.977 5.906 1.00 51.53 189 THR A CA 1
ATOM 1517 C C . THR A 1 189 ? 3.341 -22.171 6.166 1.00 51.53 189 THR A C 1
ATOM 1519 O O . THR A 1 189 ? 2.387 -22.765 6.681 1.00 51.53 189 THR A O 1
ATOM 1522 N N . PRO A 1 190 ? 3.265 -20.881 5.772 1.00 54.03 190 PRO A N 1
ATOM 1523 C CA . PRO A 1 190 ? 2.063 -20.073 5.954 1.00 54.03 190 PRO A CA 1
ATOM 1524 C C . PRO A 1 190 ? 0.855 -20.804 5.377 1.00 54.03 190 PRO A C 1
ATOM 1526 O O . PRO A 1 190 ? 0.773 -21.037 4.171 1.00 54.03 190 PRO A O 1
ATOM 1529 N N . ASN A 1 191 ? -0.063 -21.211 6.248 1.00 62.38 191 ASN A N 1
ATOM 1530 C CA . ASN A 1 191 ? -1.245 -21.949 5.847 1.00 62.38 191 ASN A CA 1
ATOM 1531 C C . ASN A 1 191 ? -2.396 -20.952 5.615 1.00 62.38 191 ASN A C 1
ATOM 1533 O O . ASN A 1 191 ? -2.804 -20.288 6.573 1.00 62.38 191 ASN A O 1
ATOM 1537 N N . PRO A 1 192 ? -2.967 -20.862 4.396 1.00 61.69 192 PRO A N 1
ATOM 1538 C CA . PRO A 1 192 ? -4.149 -20.042 4.114 1.00 61.69 192 PRO A CA 1
ATOM 1539 C C . PRO A 1 192 ? -5.296 -20.242 5.114 1.00 61.69 192 PRO A C 1
ATOM 1541 O O . PRO A 1 192 ? -5.966 -19.282 5.489 1.00 61.69 192 PRO A O 1
ATOM 1544 N N . PHE A 1 193 ? -5.478 -21.467 5.619 1.00 61.25 193 PHE A N 1
ATOM 1545 C CA . PHE A 1 193 ? -6.509 -21.793 6.604 1.00 61.25 193 PHE A CA 1
ATOM 1546 C C . PHE A 1 193 ? -6.270 -21.148 7.977 1.00 61.25 193 PHE A C 1
ATOM 1548 O O . PHE A 1 193 ? -7.232 -20.872 8.686 1.00 61.25 193 PHE A O 1
ATOM 1555 N N . GLN A 1 194 ? -5.018 -20.871 8.359 1.00 61.44 194 GLN A N 1
ATOM 1556 C CA . GLN A 1 194 ? -4.716 -20.175 9.616 1.00 61.44 194 GLN A CA 1
ATOM 1557 C C . GLN A 1 194 ? -5.067 -18.692 9.529 1.00 61.44 194 GLN A C 1
ATOM 1559 O O . GLN A 1 194 ? -5.670 -18.158 10.453 1.00 61.44 194 GLN A O 1
ATOM 1564 N N . VAL A 1 195 ? -4.734 -18.041 8.412 1.00 61.53 195 VAL A N 1
ATOM 1565 C CA . VAL A 1 195 ? -5.114 -16.641 8.166 1.00 61.53 195 VAL A CA 1
ATOM 1566 C C . VAL A 1 195 ? -6.632 -16.506 8.131 1.00 61.53 195 VAL A C 1
ATOM 1568 O O . VAL A 1 195 ? -7.180 -15.602 8.753 1.00 61.53 195 VAL A O 1
ATOM 1571 N N . TRP A 1 196 ? -7.320 -17.454 7.491 1.00 64.44 196 TRP A N 1
ATOM 1572 C CA . TRP A 1 196 ? -8.780 -17.508 7.508 1.00 64.44 196 TRP A CA 1
ATOM 1573 C C . TRP A 1 196 ? -9.351 -17.703 8.920 1.00 64.44 196 TRP A C 1
ATOM 1575 O O . TRP A 1 196 ? -10.281 -17.005 9.310 1.00 64.44 196 TRP A O 1
ATOM 1585 N N . ALA A 1 197 ? -8.772 -18.596 9.728 1.00 58.59 197 ALA A N 1
ATOM 1586 C CA . ALA A 1 197 ? -9.189 -18.785 11.117 1.00 58.59 197 ALA A CA 1
ATOM 1587 C C . ALA A 1 197 ? -8.982 -17.522 11.973 1.00 58.59 197 ALA A C 1
ATOM 1589 O O . ALA A 1 197 ? -9.834 -17.190 12.797 1.00 58.59 197 ALA A O 1
ATOM 1590 N N . VAL A 1 198 ? -7.886 -16.789 11.753 1.00 61.78 198 VAL A N 1
ATOM 1591 C CA . VAL A 1 198 ? -7.646 -15.486 12.389 1.00 61.78 198 VAL A CA 1
ATOM 1592 C C . VAL A 1 198 ? -8.696 -14.469 11.930 1.00 61.78 198 VAL A C 1
ATOM 1594 O O . VAL A 1 198 ? -9.273 -13.781 12.769 1.00 61.78 198 VAL A O 1
ATOM 1597 N N . ALA A 1 199 ? -9.030 -14.433 10.639 1.00 64.12 199 ALA A N 1
ATOM 1598 C CA . ALA A 1 199 ? -10.072 -13.553 10.114 1.00 64.12 199 ALA A CA 1
ATOM 1599 C C . ALA A 1 199 ? -11.447 -13.809 10.759 1.00 64.12 199 ALA A C 1
ATOM 1601 O O . ALA A 1 199 ? -12.089 -12.875 11.240 1.00 64.12 199 ALA A O 1
ATOM 1602 N N . LEU A 1 200 ? -11.832 -15.080 10.906 1.00 62.25 200 LEU A N 1
ATOM 1603 C CA . LEU A 1 200 ? -13.041 -15.483 11.634 1.00 62.25 200 LEU A CA 1
ATOM 1604 C C . LEU A 1 200 ? -12.983 -15.130 13.131 1.00 62.25 200 LEU A C 1
ATOM 1606 O O . LEU A 1 200 ? -13.998 -14.801 13.741 1.00 62.25 200 LEU A O 1
ATOM 1610 N N . SER A 1 201 ? -11.801 -15.172 13.754 1.00 58.50 201 SER A N 1
ATOM 1611 C CA . SER A 1 201 ? -11.654 -14.780 15.163 1.00 58.50 201 SER A CA 1
ATOM 1612 C C . SER A 1 201 ? -11.931 -13.287 15.394 1.00 58.50 201 SER A C 1
ATOM 1614 O O . SER A 1 201 ? -12.428 -12.910 16.460 1.00 58.50 201 SER A O 1
ATOM 1616 N N . TYR A 1 202 ? -11.680 -12.445 14.386 1.00 62.88 202 TYR A N 1
ATOM 1617 C CA . TYR A 1 202 ? -11.952 -11.009 14.441 1.00 62.88 202 TYR A CA 1
ATOM 1618 C C . TYR A 1 202 ? -13.420 -10.649 14.255 1.00 62.88 202 TYR A C 1
ATOM 1620 O O . TYR A 1 202 ? -13.869 -9.672 14.856 1.00 62.88 202 TYR A O 1
ATOM 1628 N N . GLU A 1 203 ? -14.191 -11.455 13.523 1.00 62.94 203 GLU A N 1
ATOM 1629 C CA . GLU A 1 203 ? -15.654 -11.330 13.526 1.00 62.94 203 GLU A CA 1
ATOM 1630 C C . GLU A 1 203 ? -16.223 -11.531 14.940 1.00 62.94 203 GLU A C 1
ATOM 1632 O O . GLU A 1 203 ? -17.129 -10.810 15.351 1.00 62.94 203 GLU A O 1
ATOM 1637 N N . ASN A 1 204 ? -15.634 -12.445 15.721 1.00 55.62 204 ASN A N 1
ATOM 1638 C CA . ASN A 1 204 ? -16.082 -12.748 17.083 1.00 55.62 204 ASN A CA 1
ATOM 1639 C C . ASN A 1 204 ? -15.600 -11.745 18.146 1.00 55.62 204 ASN A C 1
ATOM 1641 O O . ASN A 1 204 ? -16.331 -11.458 19.090 1.00 55.62 204 ASN A O 1
ATOM 1645 N N . THR A 1 205 ? -14.370 -11.232 18.034 1.00 61.66 205 THR A N 1
ATOM 1646 C CA . THR A 1 205 ? -13.800 -10.267 19.001 1.00 61.66 205 THR A CA 1
ATOM 1647 C C . THR A 1 205 ? -14.154 -8.813 18.684 1.00 61.66 205 THR A C 1
ATOM 1649 O O . THR A 1 205 ? -14.137 -7.972 19.581 1.00 61.66 205 THR A O 1
ATOM 1652 N N . GLY A 1 206 ? -14.528 -8.520 17.436 1.00 71.94 206 GLY A N 1
ATOM 1653 C CA . GLY A 1 206 ? -14.883 -7.190 16.956 1.00 71.94 206 GLY A CA 1
ATOM 1654 C C . GLY A 1 206 ? -13.654 -6.344 16.618 1.00 71.94 206 GLY A C 1
ATOM 1655 O O . GLY A 1 206 ? -12.939 -5.878 17.503 1.00 71.94 206 GLY A O 1
ATOM 1656 N N . LEU A 1 207 ? -13.467 -6.047 15.327 1.00 78.00 207 LEU A N 1
ATOM 1657 C CA . LEU A 1 207 ? -12.327 -5.299 14.771 1.00 78.00 207 LEU A CA 1
ATOM 1658 C C . LEU A 1 207 ? -11.959 -4.024 15.560 1.00 78.00 207 LEU A C 1
ATOM 1660 O O . LEU A 1 207 ? -10.783 -3.762 15.797 1.00 78.00 207 LEU A O 1
ATOM 1664 N N . HIS A 1 208 ? -12.955 -3.261 16.023 1.00 75.38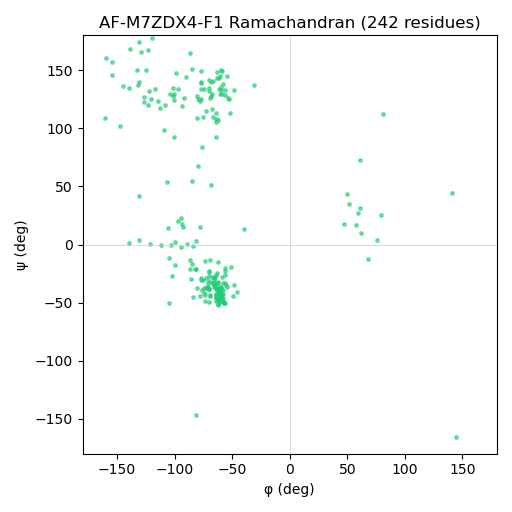 208 HIS A N 1
ATOM 1665 C CA . HIS A 1 208 ? -12.762 -2.003 16.758 1.00 75.38 208 HIS A CA 1
ATOM 1666 C C . HIS A 1 208 ? -11.916 -2.150 18.036 1.00 75.38 208 HIS A C 1
ATOM 1668 O O . HIS A 1 208 ? -11.184 -1.230 18.395 1.00 75.38 208 HIS A O 1
ATOM 1674 N N . THR A 1 209 ? -12.002 -3.299 18.719 1.00 74.25 209 THR A N 1
ATOM 1675 C CA . THR A 1 209 ? -11.255 -3.558 19.956 1.00 74.25 209 THR A CA 1
ATOM 1676 C C . THR A 1 209 ? -9.767 -3.746 19.671 1.00 74.25 209 THR A C 1
ATOM 1678 O O . THR A 1 209 ? -8.940 -3.337 20.479 1.00 74.25 209 THR A O 1
ATOM 1681 N N . ILE A 1 210 ? -9.422 -4.313 18.512 1.00 78.94 210 ILE A N 1
ATOM 1682 C CA . ILE A 1 210 ? -8.037 -4.601 18.114 1.00 78.94 210 ILE A CA 1
ATOM 1683 C C . ILE A 1 210 ? -7.324 -3.343 17.642 1.00 78.94 210 ILE A C 1
ATOM 1685 O O . ILE A 1 210 ? -6.186 -3.098 18.027 1.00 78.94 210 ILE A O 1
ATOM 1689 N N . VAL A 1 211 ? -7.997 -2.535 16.823 1.00 82.19 211 VAL A N 1
ATOM 1690 C CA . VAL A 1 211 ? -7.417 -1.285 16.309 1.00 82.19 211 VAL A CA 1
ATOM 1691 C C . VAL A 1 211 ? -7.561 -0.111 17.275 1.00 82.19 211 VAL A C 1
ATOM 1693 O O . VAL A 1 211 ? -7.096 0.984 16.976 1.00 82.19 211 VAL A O 1
ATOM 1696 N N . HIS A 1 212 ? -8.203 -0.328 18.429 1.00 83.50 212 HIS A N 1
ATOM 1697 C CA . HIS A 1 212 ? -8.463 0.687 19.451 1.00 83.50 212 HIS A CA 1
ATOM 1698 C C . HIS A 1 212 ? -9.131 1.960 18.893 1.00 83.50 212 HIS A C 1
ATOM 1700 O O . HIS A 1 212 ? -8.879 3.069 19.365 1.00 83.50 212 HIS A O 1
ATOM 1706 N N . LEU A 1 213 ? -10.000 1.802 17.888 1.00 82.50 213 LEU A N 1
ATOM 1707 C CA . LEU A 1 213 ? -10.752 2.902 17.283 1.00 82.50 213 LEU A CA 1
ATOM 1708 C C . LEU A 1 213 ? -12.179 2.979 17.851 1.00 82.50 213 LEU A C 1
ATOM 1710 O O . LEU A 1 213 ? -12.792 1.942 18.129 1.00 82.50 213 LEU A O 1
ATOM 1714 N N . PRO A 1 214 ? -12.770 4.184 17.960 1.00 82.62 214 PRO A N 1
ATOM 1715 C CA . PRO A 1 214 ? -14.191 4.324 18.257 1.00 82.62 214 PRO A CA 1
ATOM 1716 C C . PRO A 1 214 ? -15.038 3.661 17.163 1.00 82.62 214 PRO A C 1
ATOM 1718 O O . PRO A 1 214 ? -14.887 3.988 15.988 1.00 82.62 214 PRO A O 1
ATOM 1721 N N . GLN A 1 215 ? -15.988 2.797 17.539 1.00 77.06 215 GLN A N 1
ATOM 1722 C CA . GLN A 1 215 ? -16.856 2.078 16.585 1.00 77.06 215 GLN A CA 1
ATOM 1723 C C . GLN A 1 215 ? -17.642 2.990 15.629 1.00 77.06 215 GLN A C 1
ATOM 1725 O O . GLN A 1 215 ? -18.031 2.559 14.553 1.00 77.06 215 GLN A O 1
ATOM 1730 N N . LYS A 1 216 ? -17.920 4.235 16.029 1.00 82.25 216 LYS A N 1
ATOM 1731 C CA . LYS A 1 216 ? -18.648 5.223 15.214 1.00 82.25 216 LYS A CA 1
ATOM 1732 C C . LYS A 1 216 ? -17.732 6.309 14.640 1.00 82.25 216 LYS A C 1
ATOM 1734 O O . LYS A 1 216 ? -18.215 7.365 14.249 1.00 82.25 216 LYS A O 1
ATOM 1739 N N . GLY A 1 217 ? -16.417 6.095 14.670 1.00 88.75 217 GLY A N 1
ATOM 1740 C CA . GLY A 1 217 ? -15.441 7.043 14.146 1.00 88.75 217 GLY A CA 1
ATOM 1741 C C . GLY A 1 217 ? -15.210 6.867 12.639 1.00 88.75 217 GLY A C 1
ATOM 1742 O O . GLY A 1 217 ? -15.289 5.737 12.151 1.00 88.75 217 GLY A O 1
ATOM 1743 N N . PRO A 1 218 ? -14.848 7.942 11.917 1.00 92.25 218 PRO A N 1
ATOM 1744 C CA . PRO A 1 218 ? -14.594 7.894 10.473 1.00 92.25 218 PRO A CA 1
ATOM 1745 C C . PRO A 1 218 ? -13.497 6.890 10.096 1.00 92.25 218 PRO A C 1
ATOM 1747 O O . PRO A 1 218 ? -13.671 6.083 9.190 1.00 92.25 218 PRO A O 1
ATOM 1750 N N . ALA A 1 219 ? -12.405 6.845 10.866 1.00 91.69 219 ALA A N 1
ATOM 1751 C CA . ALA A 1 219 ? -11.314 5.896 10.641 1.00 91.69 219 ALA A CA 1
ATOM 1752 C C . ALA A 1 219 ? -11.767 4.426 10.728 1.00 91.69 219 ALA A C 1
ATOM 1754 O O . ALA A 1 219 ? -11.288 3.587 9.968 1.00 91.69 219 ALA A O 1
ATOM 1755 N N . PHE A 1 220 ? -12.688 4.109 11.645 1.00 92.31 220 PHE A N 1
ATOM 1756 C CA . PHE A 1 220 ? -13.204 2.748 11.784 1.00 92.31 220 PHE A CA 1
ATOM 1757 C C . PHE A 1 220 ? -14.177 2.399 10.655 1.00 92.31 220 PHE A C 1
ATOM 1759 O O . PHE A 1 220 ? -14.082 1.303 10.107 1.00 92.31 220 PHE A O 1
ATOM 1766 N N . ASP A 1 221 ? -15.066 3.325 10.276 1.00 94.00 221 ASP A N 1
ATOM 1767 C CA . ASP A 1 221 ? -15.958 3.149 9.123 1.00 94.00 221 ASP A CA 1
ATOM 1768 C C . ASP A 1 221 ? -15.147 2.881 7.848 1.00 94.00 221 ASP A C 1
ATOM 1770 O O . ASP A 1 221 ? -15.352 1.852 7.203 1.00 94.00 221 ASP A O 1
ATOM 1774 N N . LEU A 1 222 ? -14.143 3.714 7.554 1.00 95.69 222 LEU A N 1
ATOM 1775 C CA . LEU A 1 222 ? -13.256 3.521 6.407 1.00 95.69 222 LEU A CA 1
ATOM 1776 C C . LEU A 1 222 ? -12.574 2.147 6.428 1.00 95.69 222 LEU A C 1
ATOM 1778 O O . LEU A 1 222 ? -12.644 1.405 5.447 1.00 95.69 222 LEU A O 1
ATOM 1782 N N . LEU A 1 223 ? -11.962 1.782 7.559 1.00 95.00 223 LEU A N 1
ATOM 1783 C CA . LEU A 1 223 ? -11.285 0.495 7.714 1.00 95.00 223 LEU A CA 1
ATOM 1784 C C . LEU A 1 223 ? -12.251 -0.682 7.510 1.00 95.00 223 LEU A C 1
ATOM 1786 O O . LEU A 1 223 ? -11.922 -1.634 6.805 1.00 95.00 223 LEU A O 1
ATOM 1790 N N . SER A 1 224 ? -13.447 -0.619 8.098 1.00 92.62 224 SER A N 1
ATOM 1791 C CA . SER A 1 224 ? -14.454 -1.676 7.968 1.00 92.62 224 SER A CA 1
ATOM 1792 C C . SER A 1 224 ? -14.916 -1.869 6.522 1.00 92.62 224 SER A C 1
ATOM 1794 O O . SER A 1 224 ? -15.073 -3.002 6.079 1.00 92.62 224 SER A O 1
ATOM 1796 N N . ARG A 1 225 ? -15.040 -0.782 5.750 1.00 95.44 225 ARG A N 1
ATOM 1797 C CA . ARG A 1 225 ? -15.407 -0.842 4.329 1.00 95.44 225 ARG A CA 1
ATOM 1798 C C . ARG A 1 225 ? -14.276 -1.377 3.445 1.00 95.44 225 ARG A C 1
ATOM 1800 O O . ARG A 1 225 ? -14.554 -1.987 2.411 1.00 95.44 225 ARG A O 1
ATOM 1807 N N . MET A 1 226 ? -13.014 -1.169 3.836 1.00 95.81 226 MET A N 1
ATOM 1808 C CA . MET A 1 226 ? -11.845 -1.789 3.190 1.00 95.81 226 MET A CA 1
ATOM 1809 C C . MET A 1 226 ? -11.756 -3.291 3.483 1.00 95.81 226 MET A C 1
ATOM 1811 O O . MET A 1 226 ? -11.396 -4.069 2.602 1.00 95.81 226 MET A O 1
ATOM 1815 N N . LEU A 1 227 ? -12.119 -3.705 4.699 1.00 93.62 227 LEU A N 1
ATOM 1816 C CA . LEU A 1 227 ? -12.105 -5.098 5.159 1.00 93.62 227 LEU A CA 1
ATOM 1817 C C . LEU A 1 227 ? -13.460 -5.810 4.990 1.00 93.62 227 LEU A C 1
ATOM 1819 O O . LEU A 1 227 ? -13.738 -6.803 5.659 1.00 93.62 227 LEU A O 1
ATOM 1823 N N . GLU A 1 228 ? -14.302 -5.329 4.076 1.00 92.31 228 GLU A N 1
ATOM 1824 C CA . GLU A 1 228 ? -15.547 -5.997 3.698 1.00 92.31 228 GLU A CA 1
ATOM 1825 C C . GLU A 1 228 ? -15.243 -7.317 2.965 1.00 92.31 228 GLU A C 1
ATOM 1827 O O . GLU A 1 228 ? -14.452 -7.361 2.012 1.00 92.31 228 GLU A O 1
ATOM 1832 N N . TYR A 1 229 ? -15.873 -8.410 3.402 1.00 88.31 229 TYR A N 1
ATOM 1833 C CA . TYR A 1 229 ? -15.605 -9.748 2.871 1.00 88.31 229 TYR A CA 1
ATOM 1834 C C . TYR A 1 229 ? -16.156 -9.939 1.462 1.00 88.31 229 TYR A C 1
ATOM 1836 O O . TYR A 1 229 ? -15.504 -10.598 0.654 1.00 88.31 229 TYR A O 1
ATOM 1844 N N . ASP A 1 230 ? -17.325 -9.370 1.142 1.00 89.06 230 ASP A N 1
ATOM 1845 C CA . ASP A 1 230 ? -17.844 -9.417 -0.226 1.00 89.06 230 ASP A CA 1
ATOM 1846 C C . ASP A 1 230 ? -17.065 -8.415 -1.102 1.00 89.06 230 ASP A C 1
ATOM 1848 O O . ASP A 1 230 ? -17.267 -7.203 -0.972 1.00 89.06 230 ASP A O 1
ATOM 1852 N N . PRO A 1 231 ? -16.217 -8.870 -2.048 1.00 91.31 231 PRO A N 1
ATOM 1853 C CA . PRO A 1 231 ? -15.401 -7.971 -2.864 1.00 91.31 231 PRO A CA 1
ATOM 1854 C C . PRO A 1 231 ? -16.233 -7.023 -3.739 1.00 91.31 231 PRO A C 1
ATOM 1856 O O . PRO A 1 231 ? -15.698 -6.046 -4.252 1.00 91.31 231 PRO A O 1
ATOM 1859 N N . ARG A 1 232 ? -17.535 -7.288 -3.925 1.00 91.75 232 ARG A N 1
ATOM 1860 C CA . ARG A 1 232 ? -18.456 -6.407 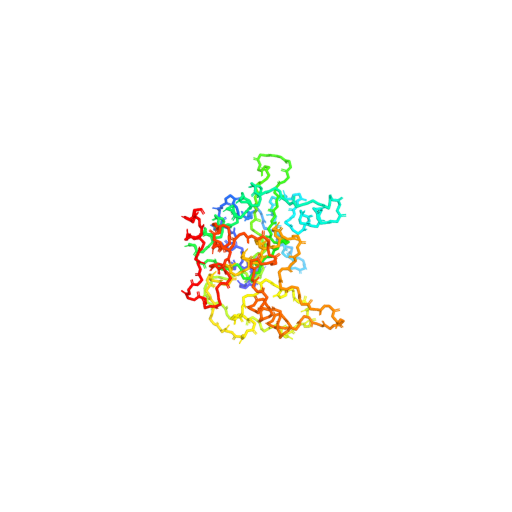-4.664 1.00 91.75 232 ARG A CA 1
ATOM 1861 C C . ARG A 1 232 ? -18.981 -5.248 -3.818 1.00 91.75 232 ARG A C 1
ATOM 1863 O O . ARG A 1 232 ? -19.470 -4.274 -4.380 1.00 91.75 232 ARG A O 1
ATOM 1870 N N . LYS A 1 233 ? -18.938 -5.380 -2.491 1.00 94.31 233 LYS A N 1
ATOM 1871 C CA . LYS A 1 233 ? -19.354 -4.348 -1.528 1.00 94.31 233 LYS A CA 1
ATOM 1872 C C . LYS A 1 233 ? -18.167 -3.577 -0.954 1.00 94.31 233 LYS A C 1
ATOM 1874 O O . LYS A 1 233 ? -18.363 -2.499 -0.400 1.00 94.31 233 LYS A O 1
ATOM 1879 N N . ARG A 1 234 ? -16.957 -4.129 -1.085 1.00 95.75 234 ARG A N 1
ATOM 1880 C CA . ARG A 1 234 ? -15.710 -3.502 -0.647 1.00 95.75 234 ARG A CA 1
ATOM 1881 C C . ARG A 1 234 ? -15.498 -2.164 -1.352 1.00 95.75 234 ARG A C 1
ATOM 1883 O O . ARG A 1 234 ? -15.657 -2.065 -2.568 1.00 95.75 234 ARG A O 1
ATOM 1890 N N . ILE A 1 235 ? -15.140 -1.149 -0.568 1.00 97.69 235 ILE A N 1
ATOM 1891 C CA . ILE A 1 235 ? -14.917 0.215 -1.061 1.00 97.69 235 ILE A CA 1
ATOM 1892 C C . ILE A 1 235 ? -13.779 0.253 -2.086 1.00 97.69 235 ILE A C 1
ATOM 1894 O O . ILE A 1 235 ? -12.793 -0.473 -1.952 1.00 97.69 235 ILE A O 1
ATOM 1898 N N . THR A 1 236 ? -13.903 1.099 -3.109 1.00 98.00 236 THR A N 1
ATOM 1899 C CA . THR A 1 236 ? -12.839 1.331 -4.098 1.00 98.00 236 THR A CA 1
ATOM 1900 C C . THR A 1 236 ? -11.858 2.411 -3.636 1.00 98.00 236 THR A C 1
ATOM 1902 O O . THR A 1 236 ? -12.162 3.185 -2.730 1.00 98.00 236 THR A O 1
ATOM 1905 N N . ALA A 1 237 ? -10.687 2.511 -4.278 1.00 97.50 237 ALA A N 1
ATOM 1906 C CA . ALA A 1 237 ? -9.711 3.558 -3.965 1.00 97.50 237 ALA A CA 1
ATOM 1907 C C . ALA A 1 237 ? -10.292 4.972 -4.167 1.00 97.50 237 ALA A C 1
ATOM 1909 O O . ALA A 1 237 ? -10.141 5.821 -3.294 1.00 97.50 237 ALA A O 1
ATOM 1910 N N . ALA A 1 238 ? -11.031 5.196 -5.261 1.00 97.44 238 ALA A N 1
ATOM 1911 C CA . ALA A 1 238 ? -11.726 6.459 -5.523 1.00 97.44 238 ALA A CA 1
ATOM 1912 C C . ALA A 1 238 ? -12.724 6.820 -4.409 1.00 97.44 238 ALA A C 1
ATOM 1914 O O . ALA A 1 238 ? -12.676 7.916 -3.866 1.00 97.44 238 ALA A O 1
ATOM 1915 N N . GLN A 1 239 ? -13.579 5.872 -4.010 1.00 97.81 239 GLN A N 1
ATOM 1916 C CA . GLN A 1 239 ? -14.555 6.089 -2.936 1.00 97.81 239 GLN A CA 1
ATOM 1917 C C . GLN A 1 239 ? -13.885 6.323 -1.575 1.00 97.81 239 GLN A C 1
ATOM 1919 O O . GLN A 1 239 ? -14.397 7.080 -0.759 1.00 97.81 239 GLN A O 1
ATOM 1924 N N . ALA A 1 240 ? -12.753 5.664 -1.316 1.00 97.69 240 ALA A N 1
ATOM 1925 C CA . ALA A 1 240 ? -11.994 5.831 -0.082 1.00 97.69 240 ALA A CA 1
ATOM 1926 C C . ALA A 1 240 ? -11.308 7.205 0.008 1.00 97.69 240 ALA A C 1
ATOM 1928 O O . ALA A 1 240 ? -11.166 7.731 1.107 1.00 97.69 240 ALA A O 1
ATOM 1929 N N . LEU A 1 241 ? -10.905 7.799 -1.122 1.00 96.94 241 LEU A N 1
ATOM 1930 C CA . LEU A 1 241 ? -10.343 9.157 -1.171 1.00 96.94 241 LEU A CA 1
ATOM 1931 C C . LEU A 1 241 ? -11.386 10.249 -0.891 1.00 96.94 241 LEU A C 1
ATOM 1933 O O . LEU A 1 241 ? -11.026 11.321 -0.415 1.00 96.94 241 LEU A O 1
ATOM 1937 N N . GLU A 1 242 ? -12.658 9.974 -1.180 1.00 95.94 242 GLU A N 1
ATOM 1938 C CA . GLU A 1 242 ? -13.794 10.874 -0.933 1.00 95.94 242 GLU A CA 1
ATOM 1939 C C . GLU A 1 242 ? -14.424 10.686 0.461 1.00 95.94 242 GLU A C 1
ATOM 1941 O O . GLU A 1 242 ? -15.402 11.351 0.798 1.00 95.94 242 GLU A O 1
ATOM 1946 N N . HIS A 1 243 ? -13.895 9.764 1.269 1.00 94.69 243 HIS A N 1
ATOM 1947 C CA . HIS A 1 243 ? -14.406 9.455 2.605 1.00 94.69 243 HIS A CA 1
ATOM 1948 C C . HIS A 1 243 ? -13.987 10.521 3.641 1.00 94.69 243 HIS A C 1
ATOM 1950 O O . HIS A 1 243 ? -12.862 11.023 3.591 1.00 94.69 243 HIS A O 1
ATOM 1956 N N . GLU A 1 244 ? -14.900 10.879 4.557 1.00 74.62 244 GLU A N 1
ATOM 1957 C CA . GLU A 1 244 ? -14.742 11.967 5.553 1.00 74.62 244 GLU A CA 1
ATOM 1958 C C . GLU A 1 244 ? -13.754 11.651 6.696 1.00 74.62 244 GLU A C 1
ATOM 1960 O O . GLU A 1 244 ? -13.886 10.583 7.335 1.00 74.62 244 GLU A O 1
#

InterPro domains:
  IPR000719 Protein kinase domain [PF00069] (21-244)
  IPR000719 Protein kinase domain [PS50011] (1-244)
  IPR000719 Protein kinase domain [SM00220] (18-244)
  IPR008271 Serine/threonine-protein kinase, active site [PS00108] (95-107)
  IPR011009 Protein kinase-like domain superfamily [SSF56112] (21-244)
  IPR050108 Cyclin-dependent kinase [PTHR24056] (21-244)